Protein AF-A0A2V8F2A9-F1 (afdb_monomer)

Secondary structure (DSSP, 8-state):
-PPPEEEEEESS----TT-EEEEEE-SHHHHHHHHHHHTTT-EEEEEEBPTTGGGGTTS---B-SEEEEEEEEEEEE-TTS-EEEEEEEEEEEEEEEEE-SSSSEEEEEEEEPPPPPPHHHHHHHHHHHHHHHHHHHHHHHTSS-PPP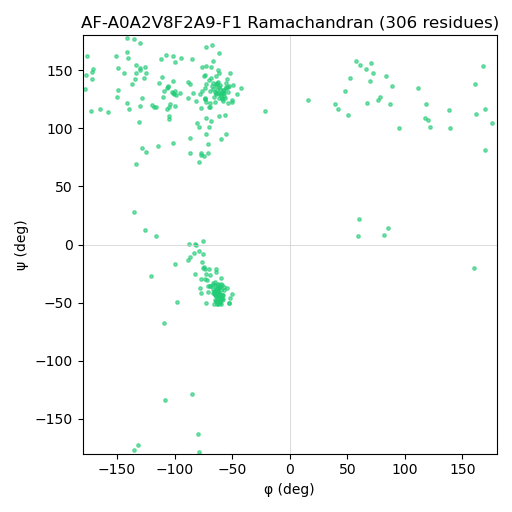TTS-HHHHHHHHHHHS---HHHHHHHHT-SSHHHHHHHHHHHHHHHHHHHHS---PPPPP-PPPPTT----PPPPPPPPPPPPPPPP---------------------------------------------------------PPPPPS----------

Structure (mmCIF, N/CA/C/O backbone):
data_AF-A0A2V8F2A9-F1
#
_entry.id   AF-A0A2V8F2A9-F1
#
loop_
_atom_site.group_PDB
_atom_site.id
_atom_site.type_symbol
_atom_site.label_atom_id
_atom_site.label_alt_id
_atom_site.label_comp_id
_atom_site.label_asym_id
_atom_site.label_entity_id
_atom_site.label_seq_id
_atom_site.pdbx_PDB_ins_code
_atom_site.Cartn_x
_atom_site.Cartn_y
_atom_site.Cartn_z
_atom_site.occupancy
_atom_site.B_iso_or_equiv
_atom_site.auth_seq_id
_atom_site.auth_comp_id
_atom_site.auth_asym_id
_atom_site.auth_atom_id
_atom_site.pdbx_PDB_model_num
ATOM 1 N N . MET A 1 1 ? -24.793 -6.191 3.220 1.00 39.50 1 MET A N 1
ATOM 2 C CA . MET A 1 1 ? -24.163 -5.041 3.893 1.00 39.50 1 MET A CA 1
ATOM 3 C C . MET A 1 1 ? -22.765 -4.970 3.335 1.00 39.50 1 MET A C 1
ATOM 5 O O . MET A 1 1 ? -22.115 -6.004 3.322 1.00 39.50 1 MET A O 1
ATOM 9 N N . SER A 1 2 ? -22.365 -3.841 2.760 1.00 52.22 2 SER A N 1
ATOM 10 C CA . SER A 1 2 ? -20.958 -3.651 2.414 1.00 52.22 2 SER A CA 1
ATOM 11 C C . SER A 1 2 ? -20.199 -3.517 3.726 1.00 52.22 2 SER A C 1
ATOM 13 O O . SER A 1 2 ? -20.530 -2.637 4.521 1.00 52.22 2 SER A O 1
ATOM 15 N N . ASP A 1 3 ? -19.265 -4.425 3.990 1.00 82.12 3 ASP A N 1
ATOM 16 C CA . ASP A 1 3 ? -18.481 -4.384 5.219 1.00 82.12 3 ASP A CA 1
ATOM 17 C C . ASP A 1 3 ? -17.595 -3.130 5.208 1.00 82.12 3 ASP A C 1
ATOM 19 O O . ASP A 1 3 ? -16.902 -2.840 4.230 1.00 82.12 3 ASP A O 1
ATOM 23 N N . LEU A 1 4 ? -17.684 -2.338 6.278 1.00 93.50 4 LEU A N 1
ATOM 24 C CA . LEU A 1 4 ? -16.908 -1.112 6.441 1.00 93.50 4 LEU A CA 1
ATOM 25 C C . LEU A 1 4 ? -15.473 -1.467 6.829 1.00 93.50 4 LEU A C 1
ATOM 27 O O . LEU A 1 4 ? -15.245 -2.008 7.911 1.00 93.50 4 LEU A O 1
ATOM 31 N N . LEU A 1 5 ? -14.505 -1.105 5.989 1.00 96.19 5 LEU A N 1
ATO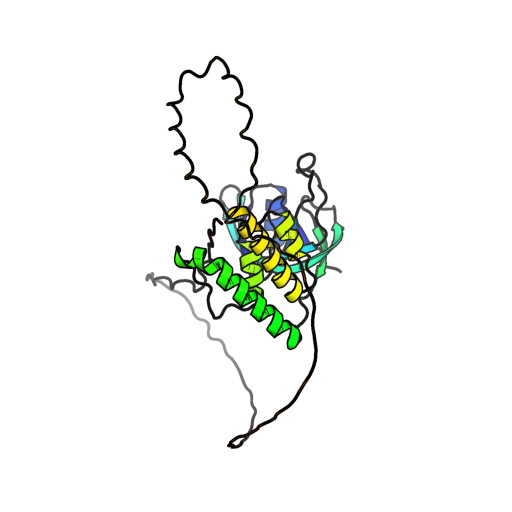M 32 C CA . LEU A 1 5 ? -13.088 -1.315 6.270 1.00 96.19 5 LEU A CA 1
ATOM 33 C C . LEU A 1 5 ? -12.567 -0.200 7.197 1.00 96.19 5 LEU A C 1
ATOM 35 O O . LEU A 1 5 ? -12.659 0.975 6.823 1.00 96.19 5 LEU A O 1
ATOM 39 N N . PRO A 1 6 ? -11.993 -0.516 8.376 1.00 96.88 6 PRO A N 1
ATOM 40 C CA . PRO A 1 6 ? -11.283 0.466 9.192 1.00 96.88 6 PRO A CA 1
ATOM 41 C C . PRO A 1 6 ? -10.077 1.024 8.438 1.00 96.88 6 PRO A C 1
ATOM 43 O O . PRO A 1 6 ? -9.269 0.262 7.912 1.00 96.88 6 PRO A O 1
ATOM 46 N N . LEU A 1 7 ? -9.935 2.347 8.386 1.00 97.19 7 LEU A N 1
ATOM 47 C CA . LEU A 1 7 ? -8.846 3.016 7.683 1.00 97.19 7 LEU A CA 1
ATOM 48 C C . LEU A 1 7 ? -7.810 3.572 8.660 1.00 97.19 7 LEU A C 1
ATOM 50 O O . LEU A 1 7 ? -8.143 4.249 9.635 1.00 97.19 7 LEU A O 1
ATOM 54 N N . PHE A 1 8 ? -6.543 3.363 8.318 1.00 97.12 8 PHE A N 1
ATOM 55 C CA . PHE A 1 8 ? -5.382 3.892 9.011 1.00 97.12 8 PHE A CA 1
ATOM 56 C C . PHE A 1 8 ? -4.630 4.886 8.110 1.00 97.12 8 PHE A C 1
ATOM 58 O O . PHE A 1 8 ? -3.703 4.506 7.388 1.00 97.12 8 PHE A O 1
ATOM 65 N N . PRO A 1 9 ? -5.052 6.162 8.098 1.00 96.44 9 PRO A N 1
ATOM 66 C CA . PRO A 1 9 ? -4.413 7.175 7.280 1.00 96.44 9 PRO A CA 1
ATOM 67 C C . PRO A 1 9 ? -3.108 7.672 7.911 1.00 96.44 9 PRO A C 1
ATOM 69 O O . PRO A 1 9 ? -3.088 8.081 9.072 1.00 96.44 9 PRO A O 1
ATOM 72 N N . LEU A 1 10 ? -2.027 7.687 7.132 1.00 96.06 10 LEU A N 1
ATOM 73 C CA . LEU A 1 10 ? -0.719 8.193 7.557 1.00 96.06 10 LEU A CA 1
ATOM 74 C C . LEU A 1 10 ? -0.155 9.190 6.533 1.00 96.06 10 LEU A C 1
ATOM 76 O O . LEU A 1 10 ? -0.456 9.081 5.347 1.00 96.06 10 LEU A O 1
ATOM 80 N N . PRO A 1 11 ? 0.677 10.159 6.955 1.00 94.25 11 PRO A N 1
ATOM 81 C CA . PRO A 1 11 ? 1.208 11.180 6.050 1.00 94.25 11 PRO A CA 1
ATOM 82 C C . PRO A 1 11 ? 2.348 10.700 5.153 1.00 94.25 11 PRO A C 1
ATOM 84 O O . PRO A 1 11 ? 2.507 11.203 4.049 1.00 94.25 11 PRO A O 1
ATOM 87 N N . ASN A 1 12 ? 3.141 9.735 5.623 1.00 93.00 12 ASN A N 1
ATOM 88 C CA . ASN A 1 12 ? 4.412 9.365 4.990 1.00 93.00 12 ASN A CA 1
ATOM 89 C C . ASN A 1 12 ? 4.507 7.873 4.662 1.00 93.00 12 ASN A C 1
ATOM 91 O O . ASN A 1 12 ? 5.593 7.357 4.404 1.00 93.00 12 ASN A O 1
ATOM 95 N N . VAL A 1 13 ? 3.390 7.151 4.739 1.00 94.94 13 VAL A N 1
ATOM 96 C CA . VAL A 1 13 ? 3.389 5.693 4.653 1.00 94.94 13 VAL A CA 1
ATOM 97 C C . VAL A 1 13 ? 2.363 5.249 3.628 1.00 94.94 13 VAL A C 1
ATOM 99 O O . VAL A 1 13 ? 1.169 5.485 3.779 1.00 94.94 13 VAL A O 1
ATOM 102 N N . VAL A 1 14 ? 2.860 4.564 2.605 1.00 97.38 14 VAL A N 1
ATOM 103 C CA . VAL A 1 14 ? 2.074 3.840 1.608 1.00 97.38 14 VAL A CA 1
ATOM 104 C C . VAL A 1 14 ? 2.366 2.356 1.802 1.00 97.38 14 VAL A C 1
ATOM 106 O O . VAL A 1 14 ? 3.513 1.984 2.066 1.00 97.38 14 VAL A O 1
ATOM 109 N N . LEU A 1 15 ? 1.332 1.525 1.702 1.00 98.00 15 LEU A N 1
ATOM 110 C CA . LEU A 1 15 ? 1.443 0.071 1.763 1.00 98.00 15 LEU A CA 1
ATOM 111 C C . LEU A 1 15 ? 1.237 -0.508 0.362 1.00 98.00 15 LEU A C 1
ATOM 113 O O . LEU A 1 15 ? 0.291 -0.128 -0.323 1.00 98.00 15 LEU A O 1
ATOM 117 N N . PHE A 1 16 ? 2.080 -1.454 -0.040 1.00 97.94 16 PHE A N 1
ATOM 118 C CA . PHE A 1 16 ? 1.893 -2.229 -1.269 1.00 97.94 16 PHE A CA 1
ATOM 119 C C . PHE A 1 16 ? 1.334 -3.636 -0.982 1.00 97.94 16 PHE A C 1
ATOM 121 O O . PHE A 1 16 ? 1.400 -4.112 0.152 1.00 97.94 16 PHE A O 1
ATOM 128 N N . PRO A 1 17 ? 0.765 -4.330 -1.981 1.00 96.88 17 PRO A N 1
ATOM 129 C CA . PRO A 1 17 ? 0.407 -5.743 -1.852 1.00 96.88 17 PRO A CA 1
ATOM 130 C C . PRO A 1 17 ? 1.626 -6.639 -1.574 1.00 96.88 17 PRO A C 1
ATOM 132 O O . PRO A 1 17 ? 2.730 -6.362 -2.045 1.00 96.88 17 PRO A O 1
ATOM 135 N N . ASN A 1 18 ? 1.419 -7.725 -0.822 1.00 95.00 18 ASN A N 1
ATOM 136 C CA . ASN A 1 18 ? 2.403 -8.762 -0.467 1.00 95.00 18 ASN A CA 1
ATOM 137 C C . ASN A 1 18 ? 3.660 -8.316 0.300 1.00 95.00 18 ASN A C 1
ATOM 139 O O . ASN A 1 18 ? 4.531 -9.144 0.569 1.00 95.00 18 ASN A O 1
ATOM 143 N N . VAL A 1 19 ? 3.745 -7.058 0.731 1.00 95.38 19 VAL A N 1
ATOM 144 C CA . VAL A 1 19 ? 4.839 -6.569 1.583 1.00 95.38 19 VAL A CA 1
ATOM 145 C C . VAL A 1 19 ? 4.427 -6.509 3.051 1.00 95.38 19 VAL A C 1
ATOM 147 O O . VAL A 1 19 ? 3.242 -6.427 3.384 1.00 95.38 19 VAL A O 1
ATOM 150 N N . PHE A 1 20 ? 5.423 -6.554 3.937 1.00 96.00 20 PHE A N 1
ATOM 151 C CA . PHE A 1 20 ? 5.229 -6.471 5.382 1.00 96.00 20 PHE A CA 1
ATOM 152 C C . PHE A 1 20 ? 5.658 -5.106 5.909 1.00 96.00 20 PHE A C 1
ATOM 154 O O . PHE A 1 20 ? 6.736 -4.605 5.576 1.00 96.00 20 PHE A O 1
ATOM 161 N N . LEU A 1 21 ? 4.833 -4.538 6.780 1.00 96.25 21 LEU A N 1
ATOM 162 C CA . LEU A 1 21 ? 5.047 -3.240 7.391 1.00 96.25 21 LEU A CA 1
ATOM 163 C C . LEU A 1 21 ? 4.846 -3.343 8.912 1.00 96.25 21 LEU A C 1
ATOM 165 O O . LEU A 1 21 ? 3.709 -3.471 9.376 1.00 96.25 21 LEU A O 1
ATOM 169 N N . PRO A 1 22 ? 5.930 -3.328 9.707 1.00 96.88 22 PRO A N 1
ATOM 170 C CA . PRO A 1 22 ? 5.827 -3.231 11.157 1.00 96.88 22 PRO A CA 1
ATOM 171 C C . PRO A 1 22 ? 5.423 -1.808 11.561 1.00 96.88 22 PRO A C 1
ATOM 173 O O . PRO A 1 22 ? 5.987 -0.835 11.061 1.00 96.88 22 PRO A O 1
ATOM 176 N N . LEU A 1 23 ? 4.461 -1.680 12.475 1.00 96.81 23 LEU A N 1
ATOM 177 C CA . LEU A 1 23 ? 3.943 -0.395 12.944 1.00 96.81 23 LEU A CA 1
ATOM 178 C C . LEU A 1 23 ? 3.824 -0.381 14.466 1.00 96.81 23 LEU A C 1
ATOM 180 O O . LEU A 1 23 ? 3.427 -1.365 15.092 1.00 96.81 23 LEU A O 1
ATOM 184 N N . HIS A 1 24 ? 4.137 0.774 15.047 1.00 97.31 24 HIS A N 1
ATOM 185 C CA . HIS A 1 24 ? 3.943 1.048 16.462 1.00 97.31 24 HIS A CA 1
ATOM 186 C C . HIS A 1 24 ? 2.758 1.999 16.640 1.00 97.31 24 HIS A C 1
ATOM 188 O O . HIS A 1 24 ? 2.784 3.136 16.171 1.00 97.31 24 HIS A O 1
ATOM 194 N N . ILE A 1 25 ? 1.713 1.528 17.313 1.00 97.19 25 ILE A N 1
ATOM 195 C CA . ILE A 1 25 ? 0.425 2.208 17.434 1.00 97.19 25 ILE A CA 1
ATOM 196 C C . ILE A 1 25 ? 0.305 2.814 18.826 1.00 97.19 25 ILE A C 1
ATOM 198 O O . ILE A 1 25 ? 0.166 2.101 19.824 1.00 97.19 25 ILE A O 1
ATOM 202 N N . PHE A 1 26 ? 0.341 4.142 18.885 1.00 95.69 26 PHE A N 1
ATOM 203 C CA . PHE A 1 26 ? 0.312 4.890 20.141 1.00 95.69 26 PHE A CA 1
ATOM 204 C C . PHE A 1 26 ? -0.879 5.850 20.266 1.00 95.69 26 PHE A C 1
ATOM 206 O O . PHE A 1 26 ? -1.323 6.105 21.386 1.00 95.69 26 PHE A O 1
ATOM 213 N N . GLU A 1 27 ? -1.430 6.347 19.155 1.00 95.06 27 GLU A N 1
ATOM 214 C CA . GLU A 1 27 ? -2.563 7.279 19.186 1.00 95.06 27 GLU A CA 1
ATOM 215 C C . GLU A 1 27 ? -3.844 6.595 19.699 1.00 95.06 27 GLU A C 1
ATOM 217 O O . GLU A 1 27 ? -4.159 5.487 19.252 1.00 95.06 27 GLU A O 1
ATOM 222 N N . PRO A 1 28 ? -4.627 7.238 20.591 1.00 94.38 28 PRO A N 1
ATOM 223 C CA . PRO A 1 28 ? -5.852 6.660 21.148 1.00 94.38 28 PRO A CA 1
ATOM 224 C C . PRO A 1 28 ? -6.843 6.138 20.096 1.00 94.38 28 PRO A C 1
ATOM 226 O O . PRO A 1 28 ? -7.289 4.998 20.214 1.00 94.38 28 PRO A O 1
ATOM 229 N N . ARG A 1 29 ? -7.113 6.911 19.031 1.00 95.12 29 ARG A N 1
ATOM 230 C CA . ARG A 1 29 ? -8.029 6.509 17.943 1.00 95.12 29 ARG A CA 1
ATOM 231 C C . ARG A 1 29 ? -7.583 5.231 17.226 1.00 95.12 29 ARG A C 1
ATOM 233 O O . ARG A 1 29 ? -8.396 4.363 16.929 1.00 95.12 29 ARG A O 1
ATOM 240 N N . TYR A 1 30 ? -6.278 5.063 17.005 1.00 96.50 30 TYR A N 1
ATOM 241 C CA . TYR A 1 30 ? -5.741 3.872 16.341 1.00 96.50 30 TYR A CA 1
ATOM 242 C C . TYR A 1 30 ? -5.578 2.689 17.299 1.00 96.50 30 TYR A C 1
ATOM 244 O O . TYR A 1 30 ? -5.647 1.540 16.872 1.00 96.50 30 TYR A O 1
ATOM 252 N N . ARG A 1 31 ? -5.422 2.937 18.604 1.00 95.94 31 ARG A N 1
ATOM 253 C CA . ARG A 1 31 ? -5.485 1.884 19.629 1.00 95.94 31 ARG A CA 1
ATOM 254 C C . ARG A 1 31 ? -6.887 1.281 19.721 1.00 95.94 31 ARG A C 1
ATOM 256 O O . ARG A 1 31 ? -6.990 0.065 19.853 1.00 95.94 31 ARG A O 1
ATOM 263 N N . GLU A 1 32 ? -7.930 2.110 19.629 1.00 95.31 32 GLU A N 1
ATOM 264 C CA . GLU A 1 32 ? -9.324 1.655 19.519 1.00 95.31 32 GLU A CA 1
A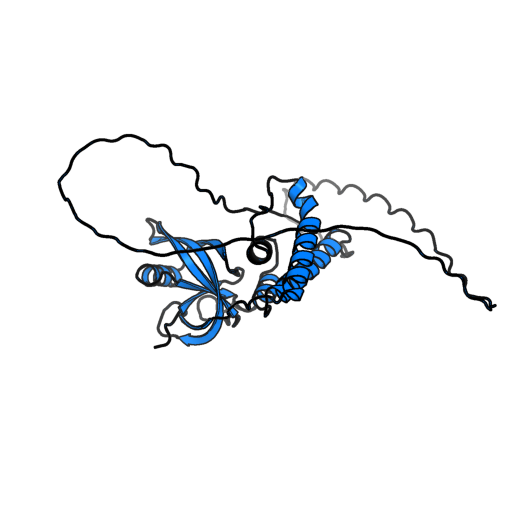TOM 265 C C . GLU A 1 32 ? -9.522 0.838 18.237 1.00 95.31 32 GLU A C 1
ATOM 267 O O . GLU A 1 32 ? -9.950 -0.309 18.312 1.00 95.31 32 GLU A O 1
ATOM 272 N N . MET A 1 33 ? -9.086 1.364 17.085 1.00 96.31 33 MET A N 1
ATOM 273 C CA . MET A 1 33 ? -9.141 0.657 15.799 1.00 96.31 33 MET A CA 1
ATOM 274 C C . MET A 1 33 ? -8.499 -0.736 15.867 1.00 96.31 33 MET A C 1
ATOM 276 O O . MET A 1 33 ? -9.111 -1.717 15.453 1.00 96.31 33 MET A O 1
ATOM 280 N N . VAL A 1 34 ? -7.274 -0.851 16.395 1.00 96.69 34 VAL A N 1
ATOM 281 C CA . VAL A 1 34 ? -6.583 -2.147 16.508 1.00 96.69 34 VAL A CA 1
ATOM 282 C C . VAL A 1 34 ? -7.316 -3.083 17.463 1.00 96.69 34 VAL A C 1
ATOM 284 O O . VAL A 1 34 ? -7.426 -4.267 17.160 1.00 96.69 34 VAL A O 1
ATOM 287 N N . ALA A 1 35 ? -7.828 -2.584 18.591 1.00 94.44 35 ALA A N 1
ATOM 288 C CA . ALA A 1 35 ? -8.580 -3.401 19.541 1.00 94.44 35 ALA A CA 1
ATOM 289 C C . ALA A 1 35 ? -9.870 -3.964 18.920 1.00 94.44 35 ALA A C 1
ATOM 291 O O . ALA A 1 35 ? -10.125 -5.163 19.045 1.00 94.44 35 ALA A O 1
ATOM 292 N N . ASP A 1 36 ? -10.625 -3.125 18.209 1.00 93.44 36 ASP A N 1
ATOM 293 C CA . ASP A 1 36 ? -11.857 -3.509 17.516 1.00 93.44 36 ASP A CA 1
ATOM 294 C C . ASP A 1 36 ? -11.567 -4.520 16.396 1.00 93.44 36 ASP A C 1
ATOM 296 O O . ASP A 1 36 ? -12.180 -5.585 16.325 1.00 93.44 36 ASP A O 1
ATOM 300 N N . THR A 1 37 ? -10.572 -4.224 15.555 1.00 93.69 37 THR A N 1
ATOM 301 C CA . THR A 1 37 ? -10.247 -5.041 14.375 1.00 93.69 37 THR A CA 1
ATOM 302 C C . THR A 1 37 ? -9.562 -6.360 14.757 1.00 93.69 37 THR A C 1
ATOM 304 O O . THR A 1 37 ? -9.697 -7.377 14.077 1.00 93.69 37 THR A O 1
ATOM 307 N N . ALA A 1 38 ? -8.822 -6.400 15.870 1.00 89.75 38 ALA A N 1
ATOM 308 C CA . ALA A 1 38 ? -8.204 -7.635 16.356 1.00 89.75 38 ALA A CA 1
ATOM 309 C C . ALA A 1 38 ? -9.241 -8.704 16.754 1.00 89.75 38 ALA A C 1
ATOM 311 O O . ALA A 1 38 ? -8.911 -9.896 16.743 1.00 89.75 38 ALA A O 1
ATOM 312 N N . ALA A 1 39 ? -10.466 -8.280 17.092 1.00 82.88 39 ALA A N 1
ATOM 313 C CA . ALA A 1 39 ? -11.593 -9.144 17.429 1.00 82.88 39 ALA A CA 1
ATOM 314 C C . ALA A 1 39 ? -12.410 -9.609 16.204 1.00 82.88 39 ALA A C 1
ATOM 316 O O . ALA A 1 39 ? -13.245 -10.501 16.351 1.00 82.88 39 ALA A O 1
ATOM 317 N N . SER A 1 40 ? -12.168 -9.034 15.019 1.00 86.19 40 SER A N 1
ATOM 318 C CA . SER A 1 40 ? -12.849 -9.356 13.759 1.00 86.19 40 SER A CA 1
ATOM 319 C C . SER A 1 40 ? -11.927 -10.127 12.792 1.00 86.19 40 SER A C 1
ATOM 321 O O . SER A 1 40 ? -11.261 -11.094 13.165 1.00 86.19 40 SER A O 1
ATOM 323 N N . ASP A 1 41 ? -11.903 -9.709 11.531 1.00 87.00 41 ASP A N 1
ATOM 324 C CA . ASP A 1 41 ? -11.108 -10.201 10.407 1.00 87.00 41 ASP A CA 1
ATOM 325 C C . ASP A 1 41 ? -9.648 -9.715 10.397 1.00 87.00 41 ASP A C 1
ATOM 327 O O . ASP A 1 41 ? -8.853 -10.175 9.575 1.00 87.00 41 ASP A O 1
ATOM 331 N N . ARG A 1 42 ? -9.264 -8.821 11.321 1.00 94.69 42 ARG A N 1
ATOM 332 C CA . ARG A 1 42 ? -7.919 -8.226 11.414 1.00 94.69 42 ARG A CA 1
ATOM 333 C C . ARG A 1 42 ? -7.507 -7.435 10.172 1.00 94.69 42 ARG A C 1
ATOM 335 O O . ARG A 1 42 ? -6.305 -7.247 9.961 1.00 94.69 42 ARG A O 1
ATOM 342 N N . MET A 1 43 ? -8.470 -6.985 9.369 1.00 96.38 43 MET A N 1
ATOM 343 C CA . MET A 1 43 ? -8.214 -6.220 8.155 1.00 96.38 43 MET A CA 1
ATOM 344 C C . MET A 1 43 ? -8.310 -4.719 8.412 1.00 96.38 43 MET A C 1
ATOM 346 O O . MET A 1 43 ? -9.286 -4.229 8.969 1.00 96.38 43 MET A O 1
ATOM 350 N N . ILE A 1 44 ? -7.298 -3.980 7.969 1.00 97.44 44 ILE A N 1
ATOM 351 C CA . ILE A 1 44 ? -7.292 -2.515 7.974 1.00 97.44 44 ILE A CA 1
ATOM 352 C C . ILE A 1 44 ? -6.878 -1.994 6.598 1.00 97.44 44 ILE A C 1
ATOM 354 O O . ILE A 1 44 ? -6.118 -2.641 5.880 1.00 97.44 44 ILE A O 1
ATOM 358 N N . GLY A 1 45 ? -7.363 -0.818 6.220 1.00 97.62 45 GLY A N 1
ATOM 359 C CA . GLY A 1 45 ? -6.984 -0.128 4.994 1.00 97.62 45 GLY A CA 1
ATOM 360 C C . GLY A 1 45 ? -5.959 0.963 5.260 1.00 97.62 45 GLY A C 1
ATOM 361 O O . GLY A 1 45 ? -6.245 1.917 5.974 1.00 97.62 45 GLY A O 1
ATOM 362 N N . MET A 1 46 ? -4.776 0.866 4.663 1.00 98.00 46 MET A N 1
ATOM 363 C CA . MET A 1 46 ? -3.791 1.948 4.696 1.00 98.00 46 MET A CA 1
ATOM 364 C C . MET A 1 46 ? -4.094 2.951 3.586 1.00 98.00 46 MET A C 1
ATOM 366 O O . MET A 1 46 ? -4.243 2.562 2.425 1.00 98.00 46 MET A O 1
ATOM 370 N N . ALA A 1 47 ? -4.145 4.234 3.937 1.00 97.81 47 ALA A N 1
ATOM 371 C CA . ALA A 1 47 ? -4.349 5.332 2.995 1.00 97.81 47 ALA A CA 1
ATOM 372 C C . ALA A 1 47 ? -3.348 6.463 3.261 1.00 97.81 47 ALA A C 1
ATOM 374 O O . ALA A 1 47 ? -2.964 6.711 4.404 1.00 97.81 47 ALA A O 1
ATOM 375 N N . LEU A 1 48 ? -2.939 7.168 2.208 1.00 98.19 48 LEU A N 1
ATOM 376 C CA . LEU A 1 48 ? -2.050 8.318 2.335 1.00 98.19 48 LEU A CA 1
ATOM 377 C C . LEU A 1 48 ? -2.861 9.596 2.603 1.00 98.19 48 LEU A C 1
ATOM 379 O O . LEU A 1 48 ? -3.890 9.827 1.962 1.00 98.19 48 LEU A O 1
ATOM 383 N N . LEU A 1 49 ? -2.393 10.447 3.518 1.00 97.12 49 LEU A N 1
ATOM 384 C CA . LEU A 1 49 ? -2.935 11.801 3.687 1.00 97.12 49 LEU A CA 1
ATOM 385 C C . LEU A 1 49 ? -2.551 12.695 2.501 1.00 97.12 49 LEU A C 1
ATOM 387 O O . LEU A 1 49 ? -1.426 12.649 2.006 1.00 97.12 49 LEU A O 1
ATOM 391 N N . ARG A 1 50 ? -3.472 13.556 2.060 1.00 95.69 50 ARG A N 1
ATOM 392 C CA . ARG A 1 50 ? -3.158 14.603 1.081 1.00 95.69 50 ARG A CA 1
ATOM 393 C C . ARG A 1 50 ? -2.317 15.711 1.725 1.00 95.69 50 ARG A C 1
ATOM 395 O O . ARG A 1 50 ? -2.439 15.935 2.930 1.00 95.69 50 ARG A O 1
ATOM 402 N N . PRO A 1 51 ? -1.499 16.437 0.941 1.00 92.69 51 PRO A N 1
ATOM 403 C CA . PRO A 1 51 ? -0.755 17.595 1.435 1.00 92.69 51 PRO A CA 1
ATOM 404 C C . PRO A 1 51 ? -1.651 18.617 2.153 1.00 92.69 51 PRO A C 1
ATOM 406 O O . PRO A 1 51 ? -2.807 18.807 1.769 1.00 92.69 51 PRO A O 1
ATOM 409 N N . GLY A 1 52 ? -1.110 19.301 3.166 1.00 90.38 52 GLY A N 1
ATOM 410 C CA . GLY A 1 52 ? -1.851 20.278 3.974 1.00 90.38 52 GLY A CA 1
ATOM 411 C C . GLY A 1 52 ? -2.629 19.671 5.146 1.00 90.38 52 GLY A C 1
ATOM 412 O O . GLY A 1 52 ? -3.495 20.337 5.717 1.00 90.38 52 GLY A O 1
ATOM 413 N N . TRP A 1 53 ? -2.339 18.418 5.506 1.00 91.19 53 TRP A N 1
ATOM 414 C CA . TRP A 1 53 ? -2.964 17.701 6.618 1.00 91.19 53 TRP A CA 1
ATOM 415 C C . TRP A 1 53 ? -2.550 18.237 7.995 1.00 91.19 53 TRP A C 1
ATOM 417 O O . TRP A 1 53 ? -3.263 18.022 8.972 1.00 91.19 53 TRP A O 1
ATOM 427 N N . GLU A 1 54 ? -1.420 18.941 8.091 1.00 91.12 54 GLU A N 1
ATOM 428 C CA . GLU A 1 54 ? -0.762 19.324 9.346 1.00 91.12 54 GLU A CA 1
ATOM 429 C C . GLU A 1 54 ? -1.668 20.167 10.245 1.00 91.12 54 GLU A C 1
ATOM 431 O O . GLU A 1 54 ? -1.639 20.045 11.467 1.00 91.12 54 GLU A O 1
ATOM 436 N N . ARG A 1 55 ? -2.501 21.016 9.634 1.00 87.94 55 ARG A N 1
ATOM 437 C CA . ARG A 1 55 ? -3.401 21.930 10.350 1.00 87.94 55 ARG A CA 1
ATOM 438 C C . ARG A 1 55 ? -4.614 21.236 10.968 1.00 87.94 55 ARG A C 1
ATOM 440 O O . ARG A 1 55 ? -5.233 21.825 11.846 1.00 87.94 55 ARG A O 1
ATOM 447 N N . ASP A 1 56 ? -4.951 20.037 10.501 1.00 88.31 56 ASP A N 1
ATOM 448 C CA . ASP A 1 56 ? -6.151 19.293 10.900 1.00 88.31 56 ASP A CA 1
ATOM 449 C C . ASP A 1 56 ? -5.842 17.813 11.184 1.00 88.31 56 ASP A C 1
ATOM 451 O O . ASP A 1 56 ? -6.697 16.955 11.024 1.00 88.31 56 ASP A O 1
ATOM 455 N N . TYR A 1 57 ? -4.616 17.469 11.596 1.00 87.06 57 TYR A N 1
ATOM 456 C CA . TYR A 1 57 ? -4.206 16.063 11.768 1.00 87.06 57 TYR A CA 1
ATOM 457 C C . TYR A 1 57 ? -5.102 15.268 12.738 1.00 87.06 57 TYR A C 1
ATOM 459 O O . TYR A 1 57 ? -5.417 14.093 12.506 1.00 87.06 57 TYR A O 1
ATOM 467 N N . GLU A 1 58 ? -5.523 15.924 13.822 1.00 85.12 58 GLU A N 1
ATOM 468 C CA . GLU A 1 58 ? -6.422 15.365 14.840 1.00 85.12 58 GLU A CA 1
ATOM 469 C C . GLU A 1 58 ? -7.874 15.254 14.349 1.00 85.12 58 GLU A C 1
ATOM 471 O O . GLU A 1 58 ? -8.646 14.456 14.879 1.00 85.12 58 GLU A O 1
ATOM 476 N N . GLY A 1 59 ? -8.244 16.029 13.326 1.00 88.25 59 GLY A N 1
ATOM 477 C CA . GLY A 1 59 ? -9.552 15.989 12.689 1.00 88.25 59 GLY A CA 1
ATOM 478 C C . GLY A 1 59 ? -9.631 14.912 11.612 1.00 88.25 59 GLY A C 1
ATOM 479 O O . GLY A 1 59 ? -9.340 13.731 11.839 1.00 88.25 59 GLY A O 1
ATOM 480 N N . ARG A 1 60 ? -10.071 15.309 10.414 1.00 89.81 60 ARG A N 1
ATOM 481 C CA . ARG A 1 60 ? -10.240 14.396 9.276 1.00 89.81 60 ARG A CA 1
ATOM 482 C C . ARG A 1 60 ? -9.641 15.001 7.997 1.00 89.81 60 ARG A C 1
ATOM 484 O O . ARG A 1 60 ? -10.370 15.249 7.037 1.00 89.81 60 ARG A O 1
ATOM 491 N N . PRO A 1 61 ? -8.303 15.126 7.917 1.00 94.31 61 PRO A N 1
ATOM 492 C CA . PRO A 1 61 ? -7.640 15.717 6.759 1.00 94.31 61 PRO A CA 1
ATOM 493 C C . PRO A 1 61 ? -7.877 14.875 5.492 1.00 94.31 61 PRO A C 1
ATOM 495 O O . PRO A 1 61 ? -7.941 13.649 5.582 1.00 94.31 61 PRO A O 1
ATOM 498 N N . PRO A 1 62 ? -8.014 15.466 4.298 1.00 95.12 62 PRO A N 1
ATOM 499 C CA . PRO A 1 62 ? -8.302 14.698 3.087 1.00 95.12 62 PRO A CA 1
ATOM 500 C C . PRO A 1 62 ? -7.290 13.567 2.836 1.00 95.12 62 PRO A C 1
ATOM 502 O O . PRO A 1 62 ? -6.093 13.743 3.050 1.00 95.12 62 PRO A O 1
ATOM 505 N N . ILE A 1 63 ? -7.765 12.421 2.345 1.00 97.19 63 ILE A N 1
ATOM 506 C CA . ILE A 1 63 ? -6.939 11.258 1.979 1.00 97.19 63 ILE A CA 1
ATOM 507 C C . ILE A 1 63 ? -6.929 11.028 0.469 1.00 97.19 63 ILE A C 1
ATOM 509 O O . ILE A 1 63 ? -7.784 11.524 -0.276 1.00 97.19 63 ILE A O 1
ATOM 513 N N . TYR A 1 64 ? -5.921 10.309 -0.013 1.00 98.12 64 TYR A N 1
ATOM 514 C CA . TYR A 1 64 ? -5.942 9.774 -1.369 1.00 98.12 64 TYR A CA 1
ATOM 515 C C . TYR A 1 64 ? -7.005 8.670 -1.487 1.00 98.12 64 TYR A C 1
ATOM 517 O O . TYR A 1 64 ? -7.209 7.911 -0.539 1.00 98.12 64 TYR A O 1
ATOM 525 N N . PRO A 1 65 ? -7.710 8.579 -2.631 1.00 97.12 65 PRO A N 1
ATOM 526 C CA . PRO A 1 65 ? -8.845 7.670 -2.786 1.00 97.12 65 PRO A CA 1
ATOM 527 C C . PRO A 1 65 ? -8.428 6.210 -2.984 1.00 97.12 65 PRO A C 1
ATOM 529 O O . PRO A 1 65 ? -9.276 5.329 -2.883 1.00 97.12 65 PRO A O 1
ATOM 532 N N . ILE A 1 66 ? -7.159 5.947 -3.306 1.00 98.19 66 ILE A N 1
ATOM 533 C CA . ILE A 1 66 ? -6.626 4.599 -3.497 1.00 98.19 66 ILE A CA 1
ATOM 534 C C . ILE A 1 66 ? -5.681 4.274 -2.345 1.00 98.19 66 ILE A C 1
ATOM 536 O O . ILE A 1 66 ? -4.742 5.022 -2.069 1.00 98.19 66 ILE A O 1
ATOM 540 N N . GLY A 1 67 ? -5.942 3.143 -1.700 1.00 98.00 67 GLY A N 1
ATOM 541 C CA . GLY A 1 67 ? -5.142 2.596 -0.613 1.00 98.00 67 GLY A CA 1
ATOM 542 C C . GLY A 1 67 ? -4.832 1.120 -0.829 1.00 98.00 67 GLY A C 1
ATOM 543 O O . GLY A 1 67 ? -5.115 0.550 -1.886 1.00 98.00 67 GLY A O 1
ATOM 544 N N . CYS A 1 68 ? -4.247 0.494 0.187 1.00 98.12 68 CYS A N 1
ATOM 545 C CA . CYS A 1 68 ? -3.971 -0.939 0.202 1.00 98.12 68 CYS A CA 1
ATOM 546 C C . CYS A 1 68 ? -4.521 -1.552 1.486 1.00 98.12 68 CYS A C 1
ATOM 548 O O . CYS A 1 68 ? -4.244 -1.062 2.587 1.00 98.12 68 CYS A O 1
ATOM 550 N N . SER A 1 69 ? -5.341 -2.590 1.346 1.00 97.62 69 SER A N 1
ATOM 551 C CA . SER A 1 69 ? -5.834 -3.364 2.475 1.00 97.62 69 SER A CA 1
ATOM 552 C C . SER A 1 69 ? -4.697 -4.223 3.001 1.00 97.62 69 SER A C 1
ATOM 554 O O . SER A 1 69 ? -3.825 -4.680 2.260 1.00 97.62 69 SER A O 1
ATOM 556 N N . GLY A 1 70 ? -4.679 -4.436 4.305 1.00 97.38 70 GLY A N 1
ATOM 557 C CA . GLY A 1 70 ? -3.692 -5.279 4.940 1.00 97.38 70 GLY A CA 1
ATOM 558 C C . GLY A 1 70 ? -4.295 -6.056 6.088 1.00 97.38 70 GLY A C 1
ATOM 559 O O . GLY A 1 70 ? -5.191 -5.580 6.783 1.00 97.38 70 GLY A O 1
ATOM 560 N N . VAL A 1 71 ? -3.768 -7.254 6.301 1.00 97.62 71 VAL A N 1
ATOM 561 C CA . VAL A 1 71 ? -4.111 -8.085 7.452 1.00 97.62 71 VAL A CA 1
ATOM 562 C C . VAL A 1 71 ? -3.040 -7.950 8.522 1.00 97.62 71 VAL A C 1
ATOM 564 O O . VAL A 1 71 ? -1.840 -8.044 8.241 1.00 97.62 71 VAL A O 1
ATOM 567 N N . MET A 1 72 ? -3.458 -7.735 9.766 1.00 97.38 72 MET A N 1
ATOM 568 C CA . MET A 1 72 ? -2.547 -7.736 10.906 1.00 97.38 72 MET A CA 1
ATOM 569 C C . MET A 1 72 ? -2.111 -9.176 11.206 1.00 97.38 72 MET A C 1
ATOM 571 O O . MET A 1 72 ? -2.793 -9.929 11.908 1.00 97.38 72 MET A O 1
ATOM 575 N N . THR A 1 73 ? -0.958 -9.574 10.665 1.00 97.06 73 THR A N 1
ATOM 576 C CA . THR A 1 73 ? -0.385 -10.916 10.857 1.00 97.06 73 THR A CA 1
ATOM 577 C C . THR A 1 73 ? 0.178 -11.110 12.258 1.00 97.06 73 THR A C 1
ATOM 579 O O . THR A 1 73 ? 0.250 -12.234 12.751 1.00 97.06 73 THR A O 1
ATOM 582 N N . HIS A 1 74 ? 0.571 -10.017 12.910 1.00 96.69 74 HIS A N 1
ATOM 583 C CA . HIS A 1 74 ? 1.010 -10.014 14.297 1.00 96.69 74 HIS A CA 1
ATOM 584 C C . HIS A 1 74 ? 0.408 -8.816 15.026 1.00 96.69 74 HIS A C 1
ATOM 586 O O . HIS A 1 74 ? 0.370 -7.721 14.468 1.00 96.69 74 HIS A O 1
ATOM 592 N N . VAL A 1 75 ? -0.051 -9.038 16.257 1.00 97.00 75 VAL A N 1
ATOM 593 C CA . VAL A 1 75 ? -0.591 -8.006 17.146 1.00 97.00 75 VAL A CA 1
ATOM 594 C C . VAL A 1 75 ? -0.085 -8.296 18.552 1.00 97.00 75 VAL A C 1
ATOM 596 O O . VAL A 1 75 ? -0.411 -9.330 19.135 1.00 97.00 75 VAL A O 1
ATOM 599 N N . GLU A 1 76 ? 0.698 -7.376 19.094 1.00 96.88 76 GLU A N 1
ATOM 600 C CA . GLU A 1 76 ? 1.233 -7.418 20.448 1.00 96.88 76 GLU A CA 1
ATOM 601 C C . GLU A 1 76 ? 0.737 -6.184 21.202 1.00 96.88 76 GLU A C 1
ATOM 603 O O . GLU A 1 76 ? 1.003 -5.050 20.805 1.00 96.88 76 GLU A O 1
ATOM 608 N N . ARG A 1 77 ? 0.009 -6.399 22.300 1.00 96.50 77 ARG A N 1
ATOM 609 C CA . ARG A 1 77 ? -0.402 -5.323 23.206 1.00 96.50 77 ARG A CA 1
ATOM 610 C C . ARG A 1 77 ? 0.681 -5.099 24.255 1.00 96.50 77 ARG A C 1
ATOM 612 O O . ARG A 1 77 ? 1.047 -6.028 24.969 1.00 96.50 77 ARG A O 1
ATOM 619 N N . LEU A 1 78 ? 1.139 -3.860 24.382 1.00 96.62 78 LEU A N 1
ATOM 620 C CA . LEU A 1 78 ? 2.151 -3.454 25.351 1.00 96.62 78 LEU A CA 1
ATOM 621 C C . LEU A 1 78 ? 1.530 -3.124 26.723 1.00 96.62 78 LEU A C 1
ATOM 623 O O . LEU A 1 78 ? 0.333 -2.821 26.798 1.00 96.62 78 LEU A O 1
ATOM 627 N N . PRO A 1 79 ? 2.318 -3.142 27.820 1.00 95.06 79 PRO A N 1
ATOM 628 C CA . PRO A 1 79 ? 1.818 -2.871 29.175 1.00 95.06 79 PRO A CA 1
ATOM 629 C C . PRO A 1 79 ? 1.185 -1.484 29.367 1.00 95.06 79 PRO A C 1
ATOM 631 O O . PRO A 1 79 ? 0.282 -1.326 30.180 1.00 95.06 79 PRO A O 1
ATOM 634 N N . ASP A 1 80 ? 1.620 -0.488 28.596 1.00 93.38 80 ASP A N 1
ATOM 635 C CA . ASP A 1 80 ? 1.057 0.873 28.581 1.00 93.38 80 ASP A CA 1
ATOM 636 C C . ASP A 1 80 ? -0.210 1.003 27.707 1.00 93.38 80 ASP A C 1
ATOM 638 O O . ASP A 1 80 ? -0.814 2.072 27.585 1.00 93.38 80 ASP A O 1
ATOM 642 N N . GLY A 1 81 ? -0.638 -0.102 27.094 1.00 92.62 81 GLY A N 1
ATOM 643 C CA . GLY A 1 81 ? -1.808 -0.189 26.235 1.00 92.62 81 GLY A CA 1
ATOM 644 C C . GLY A 1 81 ? -1.588 0.276 24.795 1.00 92.62 81 GLY A C 1
ATOM 645 O O . GLY A 1 81 ? -2.583 0.379 24.073 1.00 92.62 81 GLY A O 1
ATOM 646 N N . ARG A 1 82 ? -0.347 0.562 24.379 1.00 96.44 82 ARG A N 1
ATOM 647 C CA . ARG A 1 82 ? 0.037 0.698 22.963 1.00 96.44 82 ARG A CA 1
ATOM 648 C C . ARG A 1 82 ? 0.076 -0.672 22.278 1.00 96.44 82 ARG A C 1
ATOM 650 O O . ARG A 1 82 ? -0.002 -1.704 22.948 1.00 96.44 82 ARG A O 1
ATOM 657 N N . TYR A 1 83 ? 0.215 -0.688 20.955 1.00 97.38 83 TYR A N 1
ATOM 658 C CA . TYR A 1 83 ? 0.361 -1.928 20.190 1.00 97.38 83 TYR A CA 1
ATOM 659 C C . TYR A 1 83 ? 1.596 -1.905 19.294 1.00 97.38 83 TYR A C 1
ATOM 661 O O . TYR A 1 83 ? 1.902 -0.884 18.683 1.00 97.38 83 TYR A O 1
ATOM 669 N N . ASN A 1 84 ? 2.255 -3.051 19.161 1.00 97.75 84 ASN A N 1
ATOM 670 C CA . ASN A 1 84 ? 3.092 -3.350 18.006 1.00 97.75 84 ASN A CA 1
ATOM 671 C C . ASN A 1 84 ? 2.293 -4.258 17.078 1.00 97.75 84 ASN A C 1
ATOM 673 O O . ASN A 1 84 ? 1.755 -5.278 17.514 1.00 97.75 84 ASN A O 1
ATOM 677 N N . ILE A 1 85 ? 2.215 -3.904 15.801 1.00 97.38 85 ILE A N 1
ATOM 678 C CA . ILE A 1 85 ? 1.575 -4.743 14.792 1.00 97.38 85 ILE A CA 1
ATOM 679 C C . ILE A 1 85 ? 2.528 -5.003 13.634 1.00 97.38 85 ILE A C 1
ATOM 681 O O . ILE A 1 85 ? 3.405 -4.194 13.335 1.00 97.38 85 ILE A O 1
ATOM 685 N N . VAL A 1 86 ? 2.331 -6.128 12.957 1.00 97.94 86 VAL A N 1
ATOM 686 C CA . VAL A 1 86 ? 2.907 -6.371 11.633 1.00 97.94 86 VAL A CA 1
ATOM 687 C C . VAL A 1 86 ? 1.754 -6.499 10.660 1.00 97.94 86 VAL A C 1
ATOM 689 O O . VAL A 1 86 ? 0.916 -7.391 10.805 1.00 97.94 86 VAL A O 1
ATOM 692 N N . LEU A 1 87 ? 1.715 -5.591 9.693 1.00 97.88 87 LEU A N 1
ATOM 693 C CA . LEU A 1 87 ? 0.704 -5.541 8.653 1.00 97.88 87 LEU A CA 1
ATOM 694 C C . LEU A 1 87 ? 1.255 -6.181 7.380 1.00 97.88 87 LEU A C 1
ATOM 696 O O . LEU A 1 87 ? 2.334 -5.803 6.928 1.00 97.88 87 LEU A O 1
ATOM 700 N N . ARG A 1 88 ? 0.528 -7.132 6.792 1.00 98.00 88 ARG A N 1
ATOM 701 C CA . ARG A 1 88 ? 0.819 -7.655 5.452 1.00 98.00 88 ARG A CA 1
ATOM 702 C C . ARG A 1 88 ? -0.174 -7.061 4.467 1.00 98.00 88 ARG A C 1
ATOM 704 O O . ARG A 1 88 ? -1.371 -7.285 4.634 1.00 98.00 88 ARG A O 1
ATOM 711 N N . GLY A 1 89 ? 0.311 -6.360 3.447 1.00 97.62 89 GLY A N 1
ATOM 712 C CA . GLY A 1 89 ? -0.543 -5.870 2.367 1.00 97.62 89 GLY A CA 1
ATOM 713 C C . GLY A 1 89 ? -1.164 -7.013 1.570 1.00 97.62 89 GLY A C 1
ATOM 714 O O . GLY A 1 89 ? -0.501 -8.014 1.288 1.00 97.62 89 GLY A O 1
ATOM 715 N N . LEU A 1 90 ? -2.440 -6.868 1.230 1.00 95.75 90 LEU A N 1
ATOM 716 C CA . LEU A 1 90 ? -3.233 -7.858 0.512 1.00 95.75 90 LEU A CA 1
ATOM 717 C C . LEU A 1 90 ? -3.527 -7.381 -0.903 1.00 95.75 90 LEU A C 1
ATOM 719 O O . LEU A 1 90 ? -2.997 -7.942 -1.855 1.00 95.75 90 LEU A O 1
ATOM 723 N N . GLU A 1 91 ? -4.333 -6.335 -1.039 1.00 95.31 91 GLU A N 1
ATOM 724 C CA . GLU A 1 91 ? -4.750 -5.822 -2.336 1.00 95.31 91 GLU A CA 1
ATOM 725 C C . GLU A 1 91 ? -5.029 -4.324 -2.283 1.00 95.31 91 GLU A C 1
ATOM 727 O O . GLU A 1 91 ? -5.208 -3.724 -1.223 1.00 95.31 91 GLU A O 1
ATOM 732 N N . ARG A 1 92 ? -5.056 -3.700 -3.457 1.00 97.38 92 ARG A N 1
ATOM 733 C CA . ARG A 1 92 ? -5.417 -2.291 -3.575 1.00 97.38 92 ARG A CA 1
ATOM 734 C C . ARG A 1 92 ? -6.923 -2.140 -3.436 1.00 97.38 92 ARG A C 1
ATOM 736 O O . ARG A 1 92 ? -7.675 -3.032 -3.809 1.00 97.38 92 ARG A O 1
ATOM 743 N N . PHE A 1 93 ? -7.370 -0.986 -2.967 1.00 97.62 93 PHE A N 1
ATOM 744 C CA . PHE A 1 93 ? -8.788 -0.647 -2.949 1.00 97.62 93 PHE A CA 1
ATOM 745 C C . PHE A 1 93 ? -9.008 0.814 -3.317 1.00 97.62 93 PHE A C 1
ATOM 747 O O . PHE A 1 93 ? -8.106 1.645 -3.200 1.00 97.62 93 PHE A O 1
ATOM 754 N N . ARG A 1 94 ? -10.236 1.126 -3.724 1.00 97.81 94 ARG A N 1
ATOM 755 C CA . ARG A 1 94 ? -10.749 2.480 -3.896 1.00 97.81 94 ARG A CA 1
ATOM 756 C C . ARG A 1 94 ? -11.768 2.790 -2.810 1.00 97.81 94 ARG A C 1
ATOM 758 O O . ARG A 1 94 ? -12.678 2.006 -2.572 1.00 97.81 94 ARG A O 1
ATOM 765 N N . I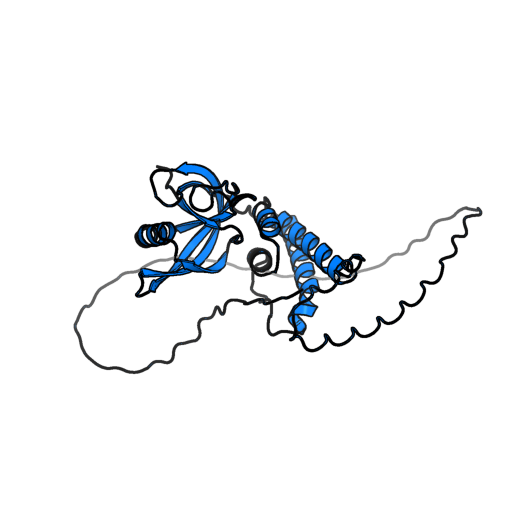LE A 1 95 ? -11.629 3.942 -2.175 1.00 97.56 95 ILE A N 1
ATOM 766 C CA . ILE A 1 95 ? -12.601 4.471 -1.220 1.00 97.56 95 ILE A CA 1
ATOM 767 C C . ILE A 1 95 ? -13.813 4.975 -2.000 1.00 97.56 95 ILE A C 1
ATOM 769 O O . ILE A 1 95 ? -13.661 5.796 -2.906 1.00 97.56 95 ILE A O 1
ATOM 773 N N . LEU A 1 96 ? -14.997 4.475 -1.654 1.00 96.75 96 LEU A N 1
ATOM 774 C CA . LEU A 1 96 ? -16.263 4.915 -2.238 1.00 96.75 96 LEU A CA 1
ATOM 775 C C . LEU A 1 96 ? -16.953 5.940 -1.339 1.00 96.75 96 LEU A C 1
ATOM 777 O O . LEU A 1 96 ? -17.340 7.008 -1.805 1.00 96.75 96 LEU A O 1
ATOM 781 N N . GLU A 1 97 ? -17.072 5.623 -0.051 1.00 95.75 97 GLU A N 1
ATOM 782 C CA . GLU A 1 97 ? -17.796 6.439 0.922 1.00 95.75 97 GLU A CA 1
ATOM 783 C C . GLU A 1 97 ? -17.164 6.289 2.309 1.00 95.75 97 GLU A C 1
ATOM 785 O O . GLU A 1 97 ? -16.877 5.170 2.736 1.00 95.75 97 GLU A O 1
ATOM 790 N N . GLU A 1 98 ? -16.928 7.406 3.002 1.00 94.94 98 GLU A N 1
ATOM 791 C CA . GLU A 1 98 ? -16.428 7.408 4.380 1.00 94.94 98 GLU A CA 1
ATOM 792 C C . GLU A 1 98 ? -17.581 7.358 5.384 1.00 94.94 98 GLU A C 1
ATOM 794 O O . GLU A 1 98 ? -18.585 8.053 5.254 1.00 94.94 98 GLU A O 1
ATOM 799 N N . ASP A 1 99 ? -17.381 6.573 6.436 1.00 93.31 99 ASP A N 1
ATOM 800 C CA . ASP A 1 99 ? -18.231 6.536 7.612 1.00 93.31 99 ASP A CA 1
ATOM 801 C C . ASP A 1 99 ? -17.601 7.336 8.772 1.00 93.31 99 ASP A C 1
ATOM 803 O O . ASP A 1 99 ? -16.381 7.328 9.021 1.00 93.31 99 ASP A O 1
ATOM 807 N N . HIS A 1 100 ? -18.460 8.055 9.495 1.00 90.88 100 HIS A N 1
ATOM 808 C CA . HIS A 1 100 ? -18.065 9.049 10.492 1.00 90.88 100 HIS A CA 1
ATOM 809 C C . HIS A 1 100 ? -18.495 8.713 11.928 1.00 90.88 100 HIS A C 1
ATOM 811 O O . HIS A 1 100 ? -18.294 9.531 12.821 1.00 90.88 100 HIS A O 1
ATOM 817 N N . GLU A 1 101 ? -19.033 7.519 12.184 1.00 90.62 101 GLU A N 1
ATOM 818 C CA . GLU A 1 101 ? -19.565 7.148 13.507 1.00 90.62 101 GLU A CA 1
ATOM 819 C C . GLU A 1 101 ? -18.491 6.828 14.564 1.00 90.62 101 GLU A C 1
ATOM 821 O O . GLU A 1 101 ? -18.776 6.842 15.762 1.00 90.62 101 GLU A O 1
ATOM 826 N N . ARG A 1 102 ? -17.262 6.497 14.146 1.00 91.94 102 ARG A N 1
ATOM 827 C CA . ARG A 1 102 ? -16.157 6.089 15.035 1.00 91.94 102 ARG A CA 1
ATOM 828 C C . ARG A 1 102 ? -15.080 7.166 15.171 1.00 91.94 102 ARG A C 1
ATOM 830 O O . ARG A 1 102 ? -14.982 8.085 14.356 1.00 91.94 102 ARG A O 1
ATOM 837 N N . SER A 1 103 ? -14.246 7.024 16.205 1.00 91.56 103 SER A N 1
ATOM 838 C CA . SER A 1 103 ? -13.074 7.883 16.439 1.00 91.56 103 SER A CA 1
ATOM 839 C C . SER A 1 103 ? -12.014 7.728 15.337 1.00 91.56 103 SER A C 1
ATOM 841 O O . SER A 1 103 ? -11.366 8.698 14.946 1.00 91.56 103 SER A O 1
ATOM 843 N N . TYR A 1 104 ? -11.869 6.513 14.805 1.00 94.19 104 TYR A N 1
ATOM 844 C CA . TYR A 1 104 ? -11.079 6.195 13.622 1.00 94.19 104 TYR A CA 1
ATOM 845 C C . TYR A 1 104 ? -11.953 6.197 12.363 1.00 94.19 104 TYR A C 1
ATOM 847 O O . TYR A 1 104 ? -13.181 6.105 12.416 1.00 94.19 104 TYR A O 1
ATOM 855 N N . ARG A 1 105 ? -11.311 6.321 11.201 1.00 95.06 105 ARG A N 1
ATOM 856 C CA . ARG A 1 105 ? -12.012 6.316 9.916 1.00 95.06 105 ARG A CA 1
ATOM 857 C C . ARG A 1 105 ? -12.465 4.917 9.550 1.00 95.06 105 ARG A C 1
ATOM 859 O O . ARG A 1 105 ? -11.748 3.948 9.781 1.00 95.06 105 ARG A O 1
ATOM 866 N N . ARG A 1 106 ? -13.616 4.830 8.899 1.00 96.00 106 ARG A N 1
ATOM 867 C CA . ARG A 1 106 ? -14.087 3.622 8.229 1.00 96.00 106 ARG A CA 1
ATOM 868 C C . ARG A 1 106 ? -14.586 4.013 6.850 1.00 96.00 106 ARG A C 1
ATOM 870 O O . ARG A 1 106 ? -14.971 5.164 6.656 1.00 96.00 106 ARG A O 1
ATOM 877 N N . ALA A 1 107 ? -14.568 3.092 5.901 1.00 96.88 107 ALA A N 1
ATOM 878 C CA . ALA A 1 107 ? -15.109 3.367 4.581 1.00 96.88 107 ALA A CA 1
ATOM 879 C C . ALA A 1 107 ? -15.688 2.126 3.917 1.00 96.88 107 ALA A C 1
ATOM 881 O O . ALA A 1 107 ? -15.224 1.006 4.136 1.00 96.88 107 ALA A O 1
ATOM 882 N N . VAL A 1 108 ? -16.663 2.356 3.043 1.00 97.06 108 VAL A N 1
ATOM 883 C CA . VAL A 1 108 ? -17.015 1.406 1.994 1.00 97.06 108 VAL A CA 1
ATOM 884 C C . VAL A 1 108 ? -15.918 1.468 0.937 1.00 97.06 108 VAL A C 1
ATOM 886 O O . VAL A 1 108 ? -15.591 2.547 0.430 1.00 97.06 108 VAL A O 1
ATOM 889 N N . VAL A 1 109 ? -15.345 0.313 0.607 1.00 97.06 109 VAL A N 1
ATOM 890 C CA . VAL A 1 109 ? -14.242 0.211 -0.349 1.00 97.06 109 VAL A CA 1
ATOM 891 C C . VAL A 1 109 ? -14.564 -0.759 -1.479 1.00 97.06 109 VAL A C 1
ATOM 893 O O . VAL A 1 109 ? -15.256 -1.757 -1.291 1.00 97.06 109 VAL A O 1
ATOM 896 N N . GLU A 1 110 ? -14.034 -0.464 -2.659 1.00 96.50 110 GLU A N 1
ATOM 897 C CA . GLU A 1 110 ? -14.054 -1.334 -3.830 1.00 96.50 110 GLU A CA 1
ATOM 898 C C . GLU A 1 110 ? -12.660 -1.950 -4.027 1.00 96.50 110 GLU A C 1
ATOM 900 O O . GLU A 1 110 ? -11.699 -1.203 -4.242 1.00 96.50 110 GLU A O 1
ATOM 905 N N . PRO A 1 111 ? -12.509 -3.285 -3.969 1.00 95.62 111 PRO A N 1
ATOM 906 C CA . PRO A 1 111 ? -11.234 -3.937 -4.247 1.00 95.62 111 PRO A CA 1
ATOM 907 C C . PRO A 1 111 ? -10.782 -3.725 -5.698 1.00 95.62 111 PRO A C 1
ATOM 909 O O . PRO A 1 111 ? -11.527 -3.957 -6.654 1.00 95.62 111 PRO A O 1
ATOM 912 N N . LEU A 1 112 ? -9.529 -3.310 -5.868 1.00 94.69 112 LEU A N 1
ATOM 913 C CA . LEU A 1 112 ? -8.875 -3.110 -7.158 1.00 94.69 112 LEU A CA 1
ATOM 914 C C . LEU A 1 112 ? -7.968 -4.306 -7.451 1.00 94.69 112 LEU A C 1
ATOM 916 O O . LEU A 1 112 ? -6.772 -4.305 -7.145 1.00 94.69 112 LEU A O 1
ATOM 920 N N . HIS A 1 113 ? -8.562 -5.326 -8.061 1.00 89.19 113 HIS A N 1
ATOM 921 C CA . HIS A 1 113 ? -7.883 -6.569 -8.401 1.00 89.19 113 HIS A CA 1
ATOM 922 C C . HIS A 1 113 ? -6.807 -6.355 -9.469 1.00 89.19 113 HIS A C 1
ATOM 924 O O . HIS A 1 113 ? -7.011 -5.650 -10.461 1.00 89.19 113 HIS A O 1
ATOM 930 N N . GLU A 1 114 ? -5.665 -7.017 -9.295 1.00 84.94 114 GLU A N 1
ATOM 931 C CA . GLU A 1 114 ? -4.625 -7.048 -10.317 1.00 84.94 114 GLU A CA 1
ATOM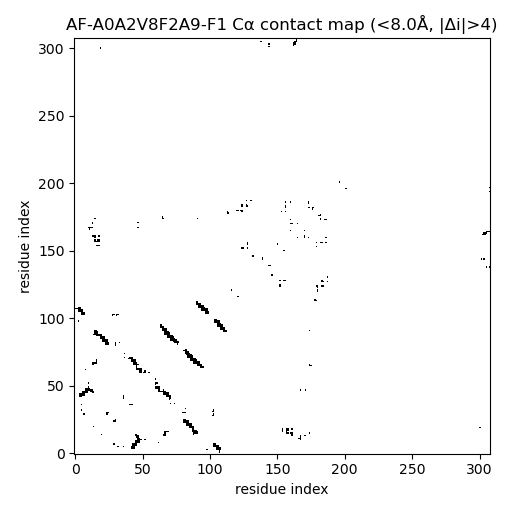 932 C C . GLU A 1 114 ? -5.078 -7.940 -11.482 1.00 84.94 114 GLU A C 1
ATOM 934 O O . GLU A 1 114 ? -5.419 -9.114 -11.313 1.00 84.94 114 GLU A O 1
ATOM 939 N N . THR A 1 115 ? -5.123 -7.369 -12.685 1.00 83.31 115 THR A N 1
ATOM 940 C CA . THR A 1 115 ? -5.573 -8.103 -13.873 1.00 83.31 115 THR A CA 1
ATOM 941 C C . THR A 1 115 ? -4.513 -9.116 -14.291 1.00 83.31 115 THR A C 1
ATOM 943 O O . THR A 1 115 ? -3.323 -8.802 -14.336 1.00 83.31 115 THR A O 1
ATOM 946 N N . ALA A 1 116 ? -4.930 -10.328 -14.664 1.00 83.06 116 ALA A N 1
ATOM 947 C CA . ALA A 1 116 ? -4.000 -11.331 -15.166 1.00 83.06 116 ALA A CA 1
ATOM 948 C C . ALA A 1 116 ? -3.257 -10.816 -16.411 1.00 83.06 116 ALA A C 1
ATOM 950 O O . ALA A 1 116 ? -3.876 -10.426 -17.402 1.00 83.06 116 ALA A O 1
ATOM 951 N N . LEU A 1 117 ? -1.924 -10.852 -16.371 1.00 84.56 117 LEU A N 1
ATOM 952 C CA . LEU A 1 117 ? -1.095 -10.385 -17.479 1.00 84.56 117 LEU A CA 1
ATOM 953 C C . LEU A 1 117 ? -1.252 -11.273 -18.718 1.00 84.56 117 LEU A C 1
ATOM 955 O O . LEU A 1 117 ? -1.124 -12.507 -18.630 1.00 84.56 117 LEU A O 1
ATOM 959 N N . SER A 1 118 ? -1.424 -10.624 -19.873 1.00 87.50 118 SER A N 1
ATOM 960 C CA . SER A 1 118 ? -1.284 -11.252 -21.189 1.00 87.50 118 SER A CA 1
ATOM 961 C C . SER A 1 118 ? 0.141 -11.792 -21.388 1.00 87.50 118 SER A C 1
ATOM 963 O O . SER A 1 118 ? 1.056 -11.454 -20.636 1.00 87.50 118 SER A O 1
ATOM 965 N N . ARG A 1 119 ? 0.358 -12.655 -22.390 1.00 84.69 119 ARG A N 1
ATOM 966 C CA . ARG A 1 119 ? 1.712 -13.168 -22.680 1.00 84.69 119 ARG A CA 1
ATOM 967 C C . ARG A 1 119 ? 2.688 -12.031 -22.996 1.00 84.69 119 ARG A C 1
ATOM 969 O O . ARG A 1 119 ? 3.757 -11.992 -22.399 1.00 84.69 119 ARG A O 1
ATOM 976 N N . ASP A 1 120 ? 2.274 -11.093 -23.840 1.00 88.12 120 ASP A N 1
ATOM 977 C CA . ASP A 1 120 ? 3.099 -9.954 -24.246 1.00 88.12 120 ASP A CA 1
ATOM 978 C C . ASP A 1 120 ? 3.425 -9.045 -23.049 1.00 88.12 120 ASP A C 1
ATOM 980 O O . ASP A 1 120 ? 4.568 -8.622 -22.877 1.00 88.12 120 ASP A O 1
ATOM 984 N N . ASP A 1 121 ? 2.456 -8.802 -22.158 1.00 91.19 121 ASP A N 1
ATOM 985 C CA . ASP A 1 121 ? 2.696 -7.991 -20.960 1.00 91.19 121 ASP A CA 1
ATOM 986 C C . ASP A 1 121 ? 3.662 -8.663 -19.978 1.00 91.19 121 ASP A C 1
ATOM 988 O O . ASP A 1 121 ? 4.436 -7.969 -19.321 1.00 91.19 121 ASP A O 1
ATOM 992 N N . ARG A 1 122 ? 3.659 -10.001 -19.883 1.00 91.19 122 ARG A N 1
ATOM 993 C CA . ARG A 1 122 ? 4.617 -10.735 -19.036 1.00 91.19 122 ARG A CA 1
ATOM 994 C C . ARG A 1 122 ? 6.051 -10.539 -19.508 1.00 91.19 122 ARG A C 1
ATOM 996 O O . ARG A 1 122 ? 6.927 -10.319 -18.676 1.00 91.19 122 ARG A O 1
ATOM 1003 N N . ASP A 1 123 ? 6.294 -10.590 -20.814 1.00 92.94 123 ASP A N 1
ATOM 1004 C CA . ASP A 1 123 ? 7.638 -10.389 -21.364 1.00 92.94 123 ASP A CA 1
ATOM 1005 C C . ASP A 1 123 ? 8.123 -8.949 -21.135 1.00 92.94 123 ASP A C 1
ATOM 1007 O O . ASP A 1 123 ? 9.280 -8.727 -20.766 1.00 92.94 123 ASP A O 1
ATOM 1011 N N . VAL A 1 124 ? 7.222 -7.967 -21.253 1.00 94.31 124 VAL A N 1
ATOM 1012 C CA . VAL A 1 124 ? 7.515 -6.561 -20.936 1.00 94.31 124 VAL A CA 1
ATOM 1013 C C . VAL A 1 124 ? 7.834 -6.381 -19.449 1.00 94.31 124 VAL A C 1
ATOM 1015 O O . VAL A 1 124 ? 8.862 -5.794 -19.109 1.00 94.31 124 VAL A O 1
ATOM 1018 N N . VAL A 1 125 ? 7.005 -6.921 -18.552 1.00 94.69 125 VAL A N 1
ATOM 1019 C CA . VAL A 1 125 ? 7.236 -6.872 -17.098 1.00 94.69 125 VAL A CA 1
ATOM 1020 C C . VAL A 1 125 ? 8.567 -7.529 -16.736 1.00 94.69 125 VAL A C 1
ATOM 1022 O O . VAL A 1 125 ? 9.351 -6.951 -15.982 1.00 94.69 125 VAL A O 1
ATOM 1025 N N . ARG A 1 126 ? 8.883 -8.680 -17.336 1.00 92.62 126 ARG A N 1
ATOM 1026 C CA . ARG A 1 126 ? 10.170 -9.353 -17.142 1.00 92.62 126 ARG A CA 1
ATOM 1027 C C . ARG A 1 126 ? 11.343 -8.503 -17.622 1.00 92.62 126 ARG A C 1
ATOM 1029 O O . ARG A 1 126 ? 12.363 -8.440 -16.940 1.00 92.62 126 ARG A O 1
ATOM 1036 N N . SER A 1 127 ? 11.203 -7.804 -18.750 1.00 94.88 127 SER A N 1
ATOM 1037 C CA . SER A 1 127 ? 12.224 -6.855 -19.199 1.00 94.88 127 SER A CA 1
ATOM 1038 C C . SER A 1 127 ? 12.426 -5.717 -18.194 1.00 94.88 127 SER A C 1
ATOM 1040 O O . SER A 1 127 ? 13.575 -5.351 -17.944 1.00 94.88 127 SER A O 1
ATOM 1042 N N . HIS A 1 128 ? 11.356 -5.171 -17.607 1.00 95.00 128 HIS A N 1
ATOM 1043 C CA . HIS A 1 128 ? 11.466 -4.149 -16.561 1.00 95.00 128 HIS A CA 1
ATOM 1044 C C . HIS A 1 128 ? 12.127 -4.701 -15.296 1.00 95.00 128 HIS A C 1
ATOM 1046 O O . HIS A 1 128 ? 13.027 -4.056 -14.766 1.00 95.00 128 HIS A O 1
ATOM 1052 N N . ARG A 1 129 ? 11.778 -5.920 -14.866 1.00 92.38 129 ARG A N 1
ATOM 1053 C CA . ARG A 1 129 ? 12.453 -6.626 -13.764 1.00 92.38 129 ARG A CA 1
ATOM 1054 C C . ARG A 1 129 ? 13.962 -6.698 -13.979 1.00 92.38 129 ARG A C 1
ATOM 1056 O O . ARG A 1 129 ? 14.711 -6.280 -13.104 1.00 92.38 129 ARG A O 1
ATOM 1063 N N . THR A 1 130 ? 14.415 -7.139 -15.152 1.00 91.62 130 THR A N 1
ATOM 1064 C CA . THR A 1 130 ? 15.853 -7.203 -15.460 1.00 91.62 130 THR A CA 1
ATOM 1065 C C . THR A 1 130 ? 16.521 -5.824 -15.424 1.00 91.62 130 THR A C 1
ATOM 1067 O O . THR A 1 130 ? 17.661 -5.705 -14.969 1.00 91.62 130 THR A O 1
ATOM 1070 N N . ARG A 1 131 ? 15.829 -4.762 -15.861 1.00 92.88 131 ARG A N 1
ATOM 1071 C CA . ARG A 1 131 ? 16.342 -3.384 -15.747 1.00 92.88 131 ARG A CA 1
ATOM 1072 C C . ARG A 1 131 ? 16.478 -2.954 -14.289 1.00 92.88 131 ARG A C 1
ATOM 1074 O O . ARG A 1 131 ? 17.549 -2.488 -13.917 1.00 92.88 131 ARG A O 1
ATOM 1081 N N . LEU A 1 132 ? 15.454 -3.180 -13.464 1.00 91.50 132 LEU A N 1
ATOM 1082 C CA . LEU A 1 132 ? 15.483 -2.880 -12.027 1.00 91.50 132 LEU A CA 1
ATOM 1083 C C . LEU A 1 132 ? 16.633 -3.615 -11.328 1.00 91.50 132 LEU A C 1
ATOM 1085 O O . LEU A 1 132 ? 17.415 -2.996 -10.612 1.00 91.50 132 LEU A O 1
ATOM 1089 N N . GLU A 1 133 ? 16.792 -4.912 -11.594 1.00 88.75 133 GLU A N 1
ATOM 1090 C CA . GLU A 1 133 ? 17.904 -5.711 -11.064 1.00 88.75 133 GLU A CA 1
ATOM 1091 C C . GLU A 1 133 ? 19.264 -5.137 -11.479 1.00 88.75 133 GLU A C 1
ATOM 1093 O O . GLU A 1 133 ? 20.164 -5.018 -10.651 1.00 88.75 133 GLU A O 1
ATOM 1098 N N . THR A 1 134 ? 19.410 -4.725 -12.741 1.00 88.75 134 THR A N 1
ATOM 1099 C CA . THR A 1 134 ? 20.654 -4.132 -13.258 1.00 88.75 134 THR A CA 1
ATOM 1100 C C . THR A 1 134 ? 20.958 -2.786 -12.601 1.00 88.75 134 THR A C 1
ATOM 1102 O O . THR A 1 134 ? 22.104 -2.514 -12.249 1.00 88.75 134 THR A O 1
ATOM 1105 N N . MET A 1 135 ? 19.942 -1.943 -12.411 1.00 87.31 135 MET A N 1
ATOM 1106 C CA . MET A 1 135 ? 20.082 -0.628 -11.778 1.00 87.31 135 MET A CA 1
ATOM 1107 C C . MET A 1 135 ? 20.450 -0.738 -10.299 1.00 87.31 135 MET A C 1
ATOM 1109 O O . MET A 1 135 ? 21.221 0.080 -9.800 1.00 87.31 135 MET A O 1
ATOM 1113 N N . LEU A 1 136 ? 19.932 -1.758 -9.614 1.00 83.69 136 LEU A N 1
ATOM 1114 C CA . LEU A 1 136 ? 20.193 -2.010 -8.198 1.00 83.69 136 LEU A CA 1
ATOM 1115 C C . LEU A 1 136 ? 21.437 -2.870 -7.961 1.00 83.69 136 LEU A C 1
ATOM 1117 O O . LEU A 1 136 ? 21.933 -2.907 -6.838 1.00 83.69 136 LEU A O 1
ATOM 1121 N N . ALA A 1 137 ? 21.985 -3.519 -8.994 1.00 80.62 137 ALA A N 1
ATOM 1122 C CA . ALA A 1 137 ? 23.177 -4.355 -8.881 1.00 80.62 137 ALA A CA 1
ATOM 1123 C C . ALA A 1 137 ? 24.354 -3.658 -8.167 1.00 80.62 137 ALA A C 1
ATOM 1125 O O . ALA A 1 137 ? 24.946 -4.294 -7.304 1.00 80.62 137 ALA A O 1
ATOM 1126 N N . PRO A 1 138 ? 24.686 -2.372 -8.411 1.00 74.62 138 PRO A N 1
ATOM 1127 C CA . PRO A 1 138 ? 25.752 -1.694 -7.668 1.00 74.62 138 PRO A CA 1
ATOM 1128 C C . PRO A 1 138 ? 25.462 -1.569 -6.164 1.00 74.62 138 PRO A C 1
ATOM 1130 O O . PRO A 1 138 ? 26.365 -1.754 -5.352 1.00 74.62 138 PRO A O 1
ATOM 1133 N N . ALA A 1 139 ? 24.206 -1.300 -5.793 1.00 68.62 139 ALA A N 1
ATOM 1134 C CA . ALA A 1 139 ? 23.773 -1.219 -4.397 1.00 68.62 139 ALA A CA 1
ATOM 1135 C C . ALA A 1 139 ? 23.733 -2.605 -3.723 1.00 68.62 139 ALA A C 1
ATOM 1137 O O . ALA A 1 139 ? 23.982 -2.725 -2.528 1.00 68.62 139 ALA A O 1
ATOM 1138 N N . ILE A 1 140 ? 23.461 -3.652 -4.506 1.00 60.94 140 ILE A N 1
ATOM 1139 C CA . ILE A 1 140 ? 23.434 -5.057 -4.084 1.00 60.94 140 ILE A CA 1
ATOM 1140 C C . ILE A 1 140 ? 24.850 -5.636 -3.940 1.00 60.94 140 ILE A C 1
ATOM 1142 O O . ILE A 1 140 ? 25.122 -6.341 -2.982 1.00 60.94 140 ILE A O 1
ATOM 1146 N N . ILE A 1 141 ? 25.777 -5.333 -4.853 1.00 56.88 141 ILE A N 1
ATOM 1147 C CA . ILE A 1 141 ? 27.156 -5.857 -4.837 1.00 56.88 141 ILE A CA 1
ATOM 1148 C C . ILE A 1 141 ? 27.966 -5.279 -3.661 1.00 56.88 141 ILE A C 1
ATOM 1150 O O . ILE A 1 141 ? 28.895 -5.926 -3.182 1.00 56.88 141 ILE A O 1
ATOM 1154 N N . GLY A 1 142 ? 27.604 -4.088 -3.174 1.00 50.25 142 GLY A N 1
ATOM 1155 C CA . GLY A 1 142 ? 28.192 -3.468 -1.983 1.00 50.25 142 GLY A CA 1
ATOM 1156 C C . GLY A 1 142 ? 27.534 -3.849 -0.648 1.00 50.25 142 GLY A C 1
ATOM 1157 O O . GLY A 1 142 ? 27.975 -3.345 0.383 1.00 50.25 142 GLY A O 1
ATOM 1158 N N . GLY A 1 143 ? 26.497 -4.698 -0.643 1.00 54.03 143 GLY A N 1
ATOM 1159 C CA . GLY A 1 143 ? 25.740 -5.072 0.558 1.00 54.03 143 GLY A CA 1
ATOM 1160 C C . GLY A 1 143 ? 25.327 -6.550 0.597 1.00 54.03 143 GLY A C 1
ATOM 1161 O O . GLY A 1 143 ? 25.563 -7.308 -0.336 1.00 54.03 143 GLY A O 1
ATOM 1162 N N . ASP A 1 144 ? 24.677 -6.977 1.683 1.00 51.78 144 ASP A N 1
ATOM 1163 C CA . ASP A 1 144 ? 24.209 -8.368 1.863 1.00 51.78 144 ASP A CA 1
ATOM 1164 C C . ASP A 1 144 ? 22.874 -8.675 1.147 1.00 51.78 144 ASP A C 1
ATOM 1166 O O . ASP A 1 144 ? 22.354 -9.792 1.205 1.00 51.78 144 ASP A O 1
ATOM 1170 N N . ALA A 1 145 ? 22.282 -7.692 0.464 1.00 58.41 145 ALA A N 1
ATOM 1171 C CA . ALA A 1 145 ? 20.946 -7.808 -0.110 1.00 58.41 145 ALA A CA 1
ATOM 1172 C C . ALA A 1 145 ? 20.965 -8.560 -1.448 1.00 58.41 145 ALA A C 1
ATOM 1174 O O . ALA A 1 145 ? 21.309 -7.994 -2.477 1.00 58.41 145 ALA A O 1
ATOM 1175 N N . LYS A 1 146 ? 20.525 -9.821 -1.473 1.00 64.44 146 LYS A N 1
ATOM 1176 C CA . LYS A 1 146 ? 20.265 -10.560 -2.721 1.00 64.44 146 LYS A CA 1
ATOM 1177 C C . LYS A 1 146 ? 18.772 -10.583 -3.016 1.00 64.44 146 LYS A C 1
ATOM 1179 O O . LYS A 1 146 ? 17.988 -10.969 -2.155 1.00 64.44 146 LYS A O 1
ATOM 1184 N N . ILE A 1 147 ? 18.387 -10.232 -4.243 1.00 71.75 147 ILE A N 1
ATOM 1185 C CA . ILE A 1 147 ? 17.020 -10.454 -4.727 1.00 71.75 147 ILE A CA 1
ATOM 1186 C C . ILE A 1 147 ? 16.835 -11.968 -4.916 1.00 71.75 147 ILE A C 1
ATOM 1188 O O . ILE A 1 147 ? 17.563 -12.568 -5.715 1.00 71.75 147 ILE A O 1
ATOM 1192 N N . PRO A 1 148 ? 15.901 -12.621 -4.201 1.00 75.50 148 PRO A N 1
ATOM 1193 C CA . PRO A 1 148 ? 15.671 -14.049 -4.372 1.00 75.50 148 PRO A CA 1
ATOM 1194 C C . PRO A 1 148 ? 15.157 -14.349 -5.783 1.00 75.50 148 PRO A C 1
ATOM 1196 O O . PRO A 1 148 ? 14.172 -13.768 -6.233 1.00 75.50 148 PRO A O 1
ATOM 1199 N N . SER A 1 149 ? 15.772 -15.311 -6.472 1.00 71.94 149 SER A N 1
ATOM 1200 C CA . SER A 1 149 ? 15.360 -15.709 -7.828 1.00 71.94 149 SER A CA 1
ATOM 1201 C C . SER A 1 149 ? 13.948 -16.304 -7.894 1.00 71.94 149 SER A C 1
ATOM 1203 O O . SER A 1 149 ? 13.335 -16.302 -8.956 1.00 71.94 149 SER A O 1
ATOM 1205 N N . ALA A 1 150 ? 13.429 -16.798 -6.767 1.00 81.88 150 ALA A N 1
ATOM 1206 C CA . ALA A 1 150 ? 12.078 -17.343 -6.642 1.00 81.88 150 ALA A CA 1
ATOM 1207 C C . ALA A 1 150 ? 10.991 -16.273 -6.412 1.00 81.88 150 ALA A C 1
ATOM 1209 O O . ALA A 1 150 ? 9.809 -16.609 -6.399 1.00 81.88 150 ALA A O 1
ATOM 1210 N N . MET A 1 151 ? 11.371 -15.008 -6.199 1.00 89.31 151 MET A N 1
ATOM 1211 C CA . MET A 1 151 ? 10.423 -13.909 -6.012 1.00 89.31 151 MET A CA 1
ATOM 1212 C C . MET A 1 151 ? 9.692 -13.616 -7.326 1.00 89.31 151 MET A C 1
ATOM 1214 O O . MET A 1 151 ? 10.331 -13.498 -8.376 1.00 89.31 151 MET A O 1
ATOM 1218 N N . SER A 1 152 ? 8.363 -13.496 -7.263 1.00 91.88 152 SER A N 1
ATOM 1219 C CA . SER A 1 152 ? 7.554 -13.172 -8.438 1.00 91.88 152 SER A CA 1
ATOM 1220 C C . SER A 1 152 ? 7.846 -11.754 -8.944 1.00 91.88 152 SER A C 1
ATOM 1222 O O . SER A 1 152 ? 8.335 -10.900 -8.202 1.00 91.88 152 SER A O 1
ATOM 1224 N N . ASP A 1 153 ? 7.539 -11.493 -10.217 1.00 92.38 153 ASP A N 1
ATOM 1225 C CA . ASP A 1 153 ? 7.727 -10.164 -10.808 1.00 92.38 153 ASP A CA 1
ATOM 1226 C C . ASP A 1 153 ? 6.888 -9.100 -10.074 1.00 92.38 153 ASP A C 1
ATOM 1228 O O . ASP A 1 153 ? 7.350 -7.979 -9.866 1.00 92.38 153 ASP A O 1
ATOM 1232 N N . GLU A 1 154 ? 5.679 -9.467 -9.634 1.00 92.69 154 GLU A N 1
ATOM 1233 C CA . GLU A 1 154 ? 4.792 -8.600 -8.855 1.00 92.69 154 GLU A CA 1
ATOM 1234 C C . GLU A 1 154 ? 5.379 -8.270 -7.483 1.00 92.69 154 GLU A C 1
ATOM 1236 O O . GLU A 1 154 ? 5.483 -7.097 -7.120 1.00 92.69 154 GLU A O 1
ATOM 1241 N N . ASP A 1 155 ? 5.798 -9.299 -6.742 1.00 93.44 155 ASP A N 1
ATOM 1242 C CA . ASP A 1 155 ? 6.347 -9.126 -5.399 1.00 93.44 155 ASP A CA 1
ATOM 1243 C C . ASP A 1 155 ? 7.626 -8.295 -5.439 1.00 93.44 155 ASP A C 1
ATOM 1245 O O . ASP A 1 155 ? 7.829 -7.456 -4.566 1.00 93.44 155 ASP A O 1
ATOM 1249 N N . LEU A 1 156 ? 8.462 -8.468 -6.470 1.00 93.38 156 LEU A N 1
ATOM 1250 C CA . LEU A 1 156 ? 9.658 -7.652 -6.645 1.00 93.38 156 LEU A CA 1
ATOM 1251 C C . LEU A 1 156 ? 9.302 -6.180 -6.859 1.00 93.38 156 LEU A C 1
ATOM 1253 O O . LEU A 1 156 ? 9.841 -5.318 -6.171 1.00 93.38 156 LEU A O 1
ATOM 1257 N N . VAL A 1 157 ? 8.406 -5.880 -7.802 1.00 95.00 157 VAL A N 1
ATOM 1258 C CA . VAL A 1 157 ? 8.019 -4.493 -8.106 1.00 95.00 157 VAL A CA 1
ATOM 1259 C C . VAL A 1 157 ? 7.395 -3.828 -6.878 1.00 95.00 157 VAL A C 1
ATOM 1261 O O . VAL A 1 157 ? 7.767 -2.706 -6.537 1.00 95.00 157 VAL A O 1
ATOM 1264 N N . ASN A 1 158 ? 6.502 -4.528 -6.175 1.00 95.81 158 ASN A N 1
ATOM 1265 C CA . ASN A 1 158 ? 5.865 -4.026 -4.959 1.00 95.81 158 ASN A CA 1
ATOM 1266 C C . ASN A 1 158 ? 6.871 -3.856 -3.806 1.00 95.81 158 ASN A C 1
ATOM 1268 O O . ASN A 1 158 ? 6.840 -2.837 -3.119 1.00 95.81 158 ASN A O 1
ATOM 1272 N N . ALA A 1 159 ? 7.794 -4.803 -3.610 1.00 94.06 159 ALA A N 1
ATOM 1273 C CA . ALA A 1 159 ? 8.835 -4.710 -2.586 1.00 94.06 159 ALA A CA 1
ATOM 1274 C C . ALA A 1 159 ? 9.791 -3.543 -2.847 1.00 94.06 159 ALA A C 1
ATOM 1276 O O . ALA A 1 159 ? 10.103 -2.787 -1.928 1.00 94.06 159 ALA A O 1
ATOM 1277 N N . LEU A 1 160 ? 10.219 -3.352 -4.096 1.00 93.94 160 LEU A N 1
ATOM 1278 C CA . LEU A 1 160 ? 11.067 -2.223 -4.466 1.00 93.94 160 LEU A CA 1
ATOM 1279 C C . LEU A 1 160 ? 10.333 -0.891 -4.274 1.00 93.94 160 LEU A C 1
ATOM 1281 O O . LEU A 1 160 ? 10.889 0.021 -3.671 1.00 93.94 160 LEU A O 1
ATOM 1285 N N . ALA A 1 161 ? 9.069 -0.787 -4.690 1.00 95.44 161 ALA A N 1
ATOM 1286 C CA . ALA A 1 161 ? 8.268 0.415 -4.451 1.00 95.44 161 ALA A CA 1
ATOM 1287 C C . ALA A 1 161 ? 8.061 0.706 -2.947 1.00 95.44 161 ALA A C 1
ATOM 1289 O O . ALA A 1 161 ? 8.030 1.867 -2.533 1.00 95.44 161 ALA A O 1
ATOM 1290 N N . GLN A 1 162 ? 7.958 -0.337 -2.116 1.00 95.12 162 GLN A N 1
ATOM 1291 C CA . GLN A 1 162 ? 7.793 -0.205 -0.669 1.00 95.12 162 GLN A CA 1
ATOM 1292 C C . GLN A 1 162 ? 9.077 0.247 0.038 1.00 95.12 162 GLN A C 1
ATOM 1294 O O . GLN A 1 162 ? 9.023 1.167 0.863 1.00 95.12 162 GLN A O 1
ATOM 1299 N N . TYR A 1 163 ? 10.198 -0.429 -0.232 1.00 91.81 163 TYR A N 1
ATOM 1300 C CA . TYR A 1 163 ? 11.412 -0.346 0.586 1.00 91.81 163 TYR A CA 1
ATOM 1301 C C . TYR A 1 163 ? 12.487 0.587 0.029 1.00 91.81 163 TYR A C 1
ATOM 1303 O O . TYR A 1 163 ? 13.361 0.993 0.791 1.00 91.81 163 TYR A O 1
ATOM 1311 N N . LEU A 1 164 ? 12.425 0.968 -1.252 1.00 91.31 164 LEU A N 1
ATOM 1312 C CA . LEU A 1 164 ? 13.289 2.031 -1.762 1.00 91.31 164 LEU A CA 1
ATOM 1313 C C . LEU A 1 164 ? 12.901 3.387 -1.152 1.00 91.31 164 LEU A C 1
ATOM 1315 O O . LEU A 1 164 ? 11.744 3.628 -0.768 1.00 91.31 164 LEU A O 1
ATOM 1319 N N . ASP A 1 165 ? 13.894 4.270 -1.071 1.00 90.31 165 ASP A N 1
ATOM 1320 C CA . ASP A 1 165 ? 13.740 5.630 -0.564 1.00 90.31 165 ASP A CA 1
ATOM 1321 C C . ASP A 1 165 ? 13.080 6.525 -1.623 1.00 90.31 165 ASP A C 1
ATOM 1323 O O . ASP A 1 165 ? 13.723 7.238 -2.394 1.00 90.31 165 ASP A O 1
ATOM 1327 N N . LEU A 1 166 ? 11.761 6.381 -1.722 1.00 93.56 166 LEU A N 1
ATOM 1328 C CA . LEU A 1 166 ? 10.888 7.166 -2.586 1.00 93.56 166 LEU A CA 1
ATOM 1329 C C . LEU A 1 166 ? 10.012 8.067 -1.720 1.00 93.56 166 LEU A C 1
ATOM 1331 O O . LEU A 1 166 ? 9.554 7.658 -0.647 1.00 93.56 166 LEU A O 1
ATOM 1335 N N . GLU A 1 167 ? 9.734 9.268 -2.212 1.00 95.56 167 GLU A N 1
ATOM 1336 C CA . GLU A 1 167 ? 8.835 10.196 -1.542 1.00 95.56 167 GLU A CA 1
ATOM 1337 C C . GLU A 1 167 ? 7.418 9.600 -1.450 1.00 95.56 167 GLU A C 1
ATOM 1339 O O . GLU A 1 167 ? 6.999 8.840 -2.333 1.00 95.56 167 GLU A O 1
ATOM 1344 N N . PRO A 1 168 ? 6.624 9.948 -0.419 1.00 96.25 168 PRO A N 1
ATOM 1345 C CA . PRO A 1 168 ? 5.284 9.386 -0.246 1.00 96.25 168 PRO A CA 1
ATOM 1346 C C . PRO A 1 168 ? 4.380 9.567 -1.474 1.00 96.25 168 PRO A C 1
ATOM 1348 O O . PRO A 1 168 ? 3.640 8.653 -1.831 1.00 96.25 168 PRO A O 1
ATOM 1351 N N . LEU A 1 169 ? 4.483 10.710 -2.162 1.00 96.81 169 LEU A N 1
ATOM 1352 C CA . LEU A 1 169 ? 3.723 10.980 -3.386 1.00 96.81 169 LEU A CA 1
ATOM 1353 C C . LEU A 1 169 ? 4.178 10.124 -4.572 1.00 96.81 169 LEU A C 1
ATOM 1355 O O . LEU A 1 169 ? 3.342 9.688 -5.360 1.00 96.81 169 LEU A O 1
ATOM 1359 N N . GLU A 1 170 ? 5.475 9.833 -4.681 1.00 97.50 170 GLU A N 1
ATOM 1360 C CA . GLU A 1 170 ? 6.000 8.913 -5.694 1.00 97.50 170 GLU A CA 1
ATOM 1361 C C . GLU A 1 170 ? 5.477 7.490 -5.439 1.00 97.50 170 GLU A C 1
ATOM 1363 O O . GLU A 1 170 ? 4.998 6.825 -6.359 1.00 97.50 170 GLU A O 1
ATOM 1368 N N . LYS A 1 171 ? 5.479 7.040 -4.175 1.00 98.06 171 LYS A N 1
ATOM 1369 C CA . LYS A 1 171 ? 4.899 5.744 -3.781 1.00 98.06 171 LYS A CA 1
ATOM 1370 C C . LYS A 1 171 ? 3.401 5.686 -4.067 1.00 98.06 171 LYS A C 1
ATOM 1372 O O . LYS A 1 171 ? 2.925 4.685 -4.601 1.00 98.06 171 LYS A O 1
ATOM 1377 N N . GLN A 1 172 ? 2.667 6.755 -3.770 1.00 98.31 172 GLN A N 1
ATOM 1378 C CA . GLN A 1 172 ? 1.241 6.838 -4.079 1.00 98.31 172 GLN A CA 1
ATOM 1379 C C . GLN A 1 172 ? 0.996 6.740 -5.587 1.00 98.31 172 GLN A C 1
ATOM 1381 O O . GLN A 1 172 ? 0.174 5.937 -6.018 1.00 98.31 172 GLN A O 1
ATOM 1386 N N . ALA A 1 173 ? 1.758 7.474 -6.401 1.00 97.94 173 ALA A N 1
ATOM 1387 C CA . ALA A 1 173 ? 1.640 7.423 -7.856 1.00 97.94 173 ALA A CA 1
ATOM 1388 C C . ALA A 1 173 ? 1.903 6.015 -8.424 1.00 97.94 173 ALA A C 1
ATOM 1390 O O . ALA A 1 173 ? 1.258 5.616 -9.394 1.00 97.94 173 ALA A O 1
ATOM 1391 N N . LEU A 1 174 ? 2.812 5.244 -7.813 1.00 98.06 174 LEU A N 1
ATOM 1392 C CA . LEU A 1 174 ? 3.052 3.838 -8.156 1.00 98.06 174 LEU A CA 1
ATOM 1393 C C . LEU A 1 174 ? 1.895 2.922 -7.722 1.00 98.06 174 LEU A C 1
ATOM 1395 O O . LEU A 1 174 ? 1.509 2.025 -8.476 1.00 98.06 174 LEU A O 1
ATOM 1399 N N . LEU A 1 175 ? 1.321 3.135 -6.535 1.00 97.81 175 LEU A N 1
ATOM 1400 C CA . LEU A 1 175 ? 0.171 2.365 -6.044 1.00 97.81 175 LEU A CA 1
ATOM 1401 C C . LEU A 1 175 ? -1.068 2.558 -6.939 1.00 97.81 175 LEU A C 1
ATOM 1403 O O . LEU A 1 175 ? -1.809 1.608 -7.208 1.00 97.81 175 LEU A O 1
ATOM 1407 N N . GLU A 1 176 ? -1.259 3.776 -7.447 1.00 97.19 176 GLU A N 1
ATOM 1408 C CA . GLU A 1 176 ? -2.384 4.163 -8.307 1.00 97.19 176 GLU A CA 1
ATOM 1409 C C . GLU A 1 176 ? -2.276 3.644 -9.750 1.00 97.19 176 GLU A C 1
ATOM 1411 O O . GLU A 1 176 ? -3.247 3.716 -10.505 1.00 97.19 176 GLU A O 1
ATOM 1416 N N . GLN A 1 177 ? -1.138 3.058 -10.140 1.00 97.00 177 GLN A N 1
ATOM 1417 C CA . GLN A 1 177 ? -0.961 2.491 -11.477 1.00 97.00 177 GLN A CA 1
ATOM 1418 C C . GLN A 1 177 ? -1.981 1.378 -11.763 1.00 97.00 177 GLN A C 1
ATOM 1420 O O . GLN A 1 177 ? -2.120 0.458 -10.952 1.00 97.00 177 GLN A O 1
ATOM 1425 N N . PRO A 1 178 ? -2.683 1.401 -12.914 1.00 92.94 178 PRO A N 1
ATOM 1426 C CA . PRO A 1 178 ? -3.807 0.504 -13.179 1.00 92.94 178 PRO A CA 1
ATOM 1427 C C . PRO A 1 178 ? -3.407 -0.972 -13.183 1.00 92.94 178 PRO A C 1
ATOM 1429 O O . PRO A 1 178 ? -4.176 -1.804 -12.703 1.00 92.94 178 PRO A O 1
ATOM 1432 N N . CYS A 1 179 ? -2.204 -1.295 -13.662 1.00 92.88 179 CYS A N 1
ATOM 1433 C CA . CYS A 1 179 ? -1.714 -2.664 -13.720 1.00 92.88 179 CYS A CA 1
ATOM 1434 C C . CYS A 1 179 ? -0.223 -2.782 -13.389 1.00 92.88 179 CYS A C 1
ATOM 1436 O O . CYS A 1 179 ? 0.529 -1.803 -13.411 1.00 92.88 179 CYS A O 1
ATOM 1438 N N . LEU A 1 180 ? 0.226 -4.011 -13.138 1.00 94.50 180 LEU A N 1
ATOM 1439 C CA . LEU A 1 180 ? 1.620 -4.329 -12.838 1.00 94.50 180 LEU A CA 1
ATOM 1440 C C . LEU A 1 180 ? 2.582 -3.864 -13.939 1.00 94.50 180 LEU A C 1
ATOM 1442 O O . LEU A 1 180 ? 3.669 -3.382 -13.633 1.00 94.50 180 LEU A O 1
ATOM 1446 N N . ARG A 1 181 ? 2.186 -3.952 -15.216 1.00 95.19 181 ARG A N 1
ATOM 1447 C CA . ARG A 1 181 ? 3.017 -3.477 -16.333 1.00 95.19 181 ARG A CA 1
ATOM 1448 C C . ARG A 1 181 ? 3.312 -1.985 -16.225 1.00 95.19 181 ARG A C 1
ATOM 1450 O O . ARG A 1 181 ? 4.475 -1.600 -16.327 1.00 95.19 181 ARG A O 1
ATOM 1457 N N . SER A 1 182 ? 2.287 -1.156 -16.029 1.00 95.44 182 SER A N 1
ATOM 1458 C CA . SER A 1 182 ? 2.493 0.289 -15.926 1.00 95.44 182 SER A CA 1
ATOM 1459 C C . SER A 1 182 ? 3.218 0.648 -14.629 1.00 95.44 182 SER A C 1
ATOM 1461 O O . SER A 1 182 ? 4.116 1.480 -14.657 1.00 95.44 182 SER A O 1
ATOM 1463 N N . ARG A 1 183 ? 2.949 -0.067 -13.527 1.00 96.88 183 ARG A N 1
ATOM 1464 C CA . ARG A 1 183 ? 3.695 0.071 -12.266 1.00 96.88 183 ARG A CA 1
ATOM 1465 C C . ARG A 1 183 ? 5.185 -0.213 -12.424 1.00 96.88 183 ARG A C 1
ATOM 1467 O O . ARG A 1 183 ? 6.004 0.585 -11.979 1.00 96.88 183 ARG A O 1
ATOM 1474 N N . ALA A 1 184 ? 5.539 -1.317 -13.079 1.00 96.75 184 ALA A N 1
ATOM 1475 C CA . ALA A 1 184 ? 6.927 -1.686 -13.334 1.00 96.75 184 ALA A CA 1
ATOM 1476 C C . ALA A 1 184 ? 7.630 -0.664 -14.241 1.00 96.75 184 ALA A C 1
ATOM 1478 O O . ALA A 1 184 ? 8.768 -0.287 -13.968 1.00 96.75 184 ALA A O 1
ATOM 1479 N N . ALA A 1 185 ? 6.948 -0.190 -15.288 1.00 97.06 185 ALA A N 1
ATOM 1480 C CA . ALA A 1 185 ? 7.474 0.839 -16.180 1.00 97.06 185 ALA A CA 1
ATOM 1481 C C . ALA A 1 185 ? 7.725 2.164 -15.441 1.00 97.06 185 ALA A C 1
ATOM 1483 O O . ALA A 1 185 ? 8.844 2.670 -15.478 1.00 97.06 185 ALA A O 1
ATOM 1484 N N . SER A 1 186 ? 6.735 2.672 -14.697 1.00 97.75 186 SER A N 1
ATOM 1485 C CA . SER A 1 186 ? 6.870 3.908 -13.917 1.00 97.75 186 SER A CA 1
ATOM 1486 C C . SER A 1 186 ? 7.954 3.813 -12.845 1.00 97.75 186 SER A C 1
ATOM 1488 O O . SER A 1 186 ? 8.670 4.783 -12.620 1.00 97.75 186 SER A O 1
ATOM 1490 N N . LEU A 1 187 ? 8.122 2.650 -12.203 1.00 97.31 187 LEU A N 1
ATOM 1491 C CA . LEU A 1 187 ? 9.203 2.446 -11.237 1.00 97.31 187 LEU A CA 1
ATOM 1492 C C . LEU A 1 187 ? 10.582 2.515 -11.908 1.00 97.31 187 LEU A C 1
ATOM 1494 O O . LEU A 1 187 ? 11.489 3.135 -11.359 1.00 97.31 187 LEU A O 1
ATOM 1498 N N . VAL A 1 188 ? 10.746 1.912 -13.092 1.00 96.50 188 VAL A N 1
ATOM 1499 C CA . VAL A 1 188 ? 11.997 2.014 -13.865 1.00 96.50 188 VAL A CA 1
ATOM 1500 C C . VAL A 1 188 ? 12.296 3.473 -14.203 1.00 96.50 188 VAL A C 1
ATOM 1502 O O . VAL A 1 188 ? 13.383 3.946 -13.888 1.00 96.50 188 VAL A O 1
ATOM 1505 N N . GLU A 1 189 ? 11.332 4.195 -14.774 1.00 96.19 189 GLU A N 1
ATOM 1506 C CA . GLU A 1 189 ? 11.499 5.604 -15.158 1.00 96.19 189 GLU A CA 1
ATOM 1507 C C . GLU A 1 189 ? 11.866 6.490 -13.959 1.00 96.19 189 GLU A C 1
ATOM 1509 O O . GLU A 1 189 ? 12.784 7.311 -14.036 1.00 96.19 189 GLU A O 1
ATOM 1514 N N . LEU A 1 190 ? 11.190 6.287 -12.823 1.00 95.50 190 LEU A N 1
ATOM 1515 C CA . LEU A 1 190 ? 11.452 7.017 -11.586 1.00 95.50 190 LEU A CA 1
ATOM 1516 C C . LEU A 1 190 ? 12.887 6.793 -11.091 1.00 95.50 190 LEU A C 1
ATOM 1518 O O . LEU A 1 190 ? 13.590 7.744 -10.742 1.00 95.50 190 LEU A O 1
ATOM 1522 N N . LEU A 1 191 ? 13.342 5.539 -11.073 1.00 93.19 191 LEU A N 1
ATOM 1523 C CA . LEU A 1 191 ? 14.694 5.212 -10.630 1.00 93.19 191 LEU A CA 1
ATOM 1524 C C . LEU A 1 191 ? 15.757 5.684 -11.628 1.00 93.19 191 LEU A C 1
ATOM 1526 O O . LEU A 1 191 ? 16.821 6.132 -11.204 1.00 93.19 191 LEU A O 1
ATOM 1530 N N . GLU A 1 192 ? 15.488 5.635 -12.935 1.00 92.38 192 GLU A N 1
ATOM 1531 C CA . GLU A 1 192 ? 16.396 6.159 -13.962 1.00 92.38 192 GLU A CA 1
ATOM 1532 C C . GLU A 1 192 ? 16.608 7.664 -13.767 1.00 92.38 192 GLU A C 1
ATOM 1534 O O . GLU A 1 192 ? 17.751 8.132 -13.761 1.00 92.38 192 GLU A O 1
ATOM 1539 N N . MET A 1 193 ? 15.525 8.404 -13.515 1.00 90.69 193 MET A N 1
ATOM 1540 C CA . MET A 1 193 ? 15.576 9.832 -13.209 1.00 90.69 193 MET A CA 1
ATOM 1541 C C . MET A 1 193 ? 16.389 10.113 -11.939 1.00 90.69 193 MET A C 1
ATOM 1543 O O . MET A 1 193 ? 17.296 10.947 -11.965 1.00 90.69 193 MET A O 1
ATOM 1547 N N . LYS A 1 194 ? 16.126 9.394 -10.840 1.00 89.06 194 LYS A N 1
ATOM 1548 C CA . LYS A 1 194 ? 16.860 9.582 -9.576 1.00 89.06 194 LYS A CA 1
ATOM 1549 C C . LYS A 1 194 ? 18.352 9.270 -9.719 1.00 89.06 194 LYS A C 1
ATOM 1551 O O . LYS A 1 194 ? 19.181 10.051 -9.258 1.00 89.06 194 LYS A O 1
ATOM 1556 N N . ILE A 1 195 ? 18.714 8.187 -10.411 1.00 87.94 195 ILE A N 1
ATOM 1557 C CA . ILE A 1 195 ? 20.121 7.830 -10.665 1.00 87.94 195 ILE A CA 1
ATOM 1558 C C . ILE A 1 195 ? 20.810 8.887 -11.538 1.00 87.94 195 ILE A C 1
ATOM 1560 O O . ILE A 1 195 ? 21.978 9.204 -11.311 1.00 87.94 195 ILE A O 1
ATOM 1564 N N . MET A 1 196 ? 20.113 9.442 -12.532 1.00 86.06 196 MET A N 1
ATOM 1565 C CA . MET A 1 196 ? 20.646 10.523 -13.362 1.00 86.06 196 MET A CA 1
ATOM 1566 C C . MET A 1 196 ? 20.948 11.773 -12.522 1.00 86.06 196 MET A C 1
ATOM 1568 O O . MET A 1 196 ? 22.060 12.294 -12.598 1.00 86.06 196 MET A O 1
ATOM 1572 N N . ILE A 1 197 ? 20.000 12.203 -11.682 1.00 85.69 197 ILE A N 1
ATOM 1573 C CA . ILE A 1 197 ? 20.154 13.366 -10.792 1.00 85.69 197 ILE A CA 1
ATOM 1574 C C . ILE A 1 197 ? 21.288 13.145 -9.780 1.00 85.69 197 ILE A C 1
ATOM 1576 O O . ILE A 1 197 ? 22.075 14.054 -9.529 1.00 85.69 197 ILE A O 1
ATOM 1580 N N . ALA A 1 198 ? 21.419 11.936 -9.230 1.00 82.12 198 ALA A N 1
ATOM 1581 C CA . ALA A 1 198 ? 22.488 11.607 -8.289 1.00 82.12 198 ALA A CA 1
ATOM 1582 C C . ALA A 1 198 ? 23.892 11.670 -8.930 1.00 82.12 198 ALA A C 1
ATOM 1584 O O . ALA A 1 198 ? 24.865 12.022 -8.262 1.00 82.12 198 ALA A O 1
ATOM 1585 N N . ARG A 1 199 ? 24.015 11.348 -10.228 1.00 78.06 199 ARG A N 1
ATOM 1586 C CA . ARG A 1 199 ? 25.290 11.399 -10.971 1.00 78.06 199 ARG A CA 1
ATOM 1587 C C . ARG A 1 199 ? 25.690 12.815 -11.389 1.00 78.06 199 ARG A C 1
ATOM 1589 O O . ARG A 1 199 ? 26.878 13.130 -11.360 1.00 78.06 199 ARG A O 1
ATOM 1596 N N . ASP A 1 200 ? 24.724 13.648 -11.766 1.00 70.50 200 ASP A N 1
ATOM 1597 C CA . ASP A 1 200 ? 24.922 15.049 -12.152 1.00 70.50 200 ASP A CA 1
ATOM 1598 C C . ASP A 1 200 ? 24.021 15.954 -11.288 1.00 70.50 200 ASP A C 1
ATOM 1600 O O . ASP A 1 200 ? 22.954 16.379 -11.743 1.00 70.50 200 ASP A O 1
ATOM 1604 N N . PRO A 1 201 ? 24.420 16.258 -10.035 1.00 64.69 201 PRO A N 1
ATOM 1605 C CA . PRO A 1 201 ? 23.619 17.109 -9.167 1.00 64.69 201 PRO A CA 1
ATOM 1606 C C . PRO A 1 201 ? 23.465 18.498 -9.805 1.00 64.69 201 PRO A C 1
ATOM 1608 O O . PRO A 1 201 ? 24.460 19.041 -10.303 1.00 64.69 201 PRO A O 1
ATOM 1611 N N . PRO A 1 202 ? 22.253 19.087 -9.802 1.00 63.09 202 PRO A N 1
ATOM 1612 C CA . PRO A 1 202 ? 22.051 20.434 -10.317 1.00 63.09 202 PRO A CA 1
ATOM 1613 C C . PRO A 1 202 ? 22.989 21.407 -9.595 1.00 63.09 202 PRO A C 1
ATOM 1615 O O . PRO A 1 202 ? 23.199 21.290 -8.385 1.00 63.09 202 PRO A O 1
ATOM 1618 N N . ASP A 1 203 ? 23.573 22.342 -10.347 1.00 64.56 203 ASP A N 1
ATOM 1619 C CA . ASP A 1 203 ? 24.480 23.369 -9.823 1.00 64.56 203 ASP A CA 1
ATOM 1620 C C . ASP A 1 203 ? 23.652 24.371 -9.004 1.00 64.56 203 ASP A C 1
ATOM 1622 O O . ASP A 1 203 ? 23.202 25.404 -9.500 1.00 64.56 203 ASP A O 1
ATOM 1626 N N . LEU A 1 204 ? 23.321 23.990 -7.769 1.00 67.50 204 LEU A N 1
ATOM 1627 C CA . LEU A 1 204 ? 22.626 24.862 -6.839 1.00 67.50 204 LEU A CA 1
ATOM 1628 C C . LEU A 1 204 ? 23.644 25.905 -6.362 1.00 67.50 204 LEU A C 1
ATOM 1630 O O . LEU A 1 204 ? 24.709 25.505 -5.881 1.00 67.50 204 LEU A O 1
ATOM 1634 N N . PRO A 1 205 ? 23.357 27.215 -6.486 1.00 65.81 205 PRO A N 1
ATOM 1635 C CA . PRO A 1 205 ? 24.235 28.231 -5.930 1.00 65.81 205 PRO A CA 1
ATOM 1636 C C . PRO A 1 205 ? 24.420 27.947 -4.440 1.00 65.81 205 PRO A C 1
ATOM 1638 O O . PRO A 1 205 ? 23.448 27.624 -3.747 1.00 65.81 205 PRO A O 1
ATOM 1641 N N . ASP A 1 206 ? 25.667 28.030 -3.968 1.00 63.72 206 ASP A N 1
ATOM 1642 C CA . ASP A 1 206 ? 25.958 27.904 -2.545 1.00 63.72 206 ASP A CA 1
ATOM 1643 C C . ASP A 1 206 ? 25.007 28.832 -1.770 1.00 63.72 206 ASP A C 1
ATOM 1645 O O . ASP A 1 206 ? 24.747 29.959 -2.219 1.00 63.72 206 ASP A O 1
ATOM 1649 N N . PRO A 1 207 ? 24.429 28.367 -0.645 1.00 68.75 207 PRO A N 1
ATOM 1650 C CA . PRO A 1 207 ? 23.591 29.227 0.172 1.00 68.75 207 PRO A CA 1
ATOM 1651 C C . PRO A 1 207 ? 24.385 30.500 0.488 1.00 68.75 207 PRO A C 1
ATOM 1653 O O . PRO A 1 207 ? 25.578 30.394 0.784 1.00 68.75 207 PRO A O 1
ATOM 1656 N N . PRO A 1 208 ? 23.764 31.690 0.399 1.00 70.81 208 PRO A N 1
ATOM 1657 C CA . PRO A 1 208 ? 24.468 32.933 0.666 1.00 70.81 208 PRO A CA 1
ATOM 1658 C C . PRO A 1 208 ? 25.132 32.839 2.037 1.00 70.81 208 PRO A C 1
ATOM 1660 O O . PRO A 1 208 ? 24.501 32.365 2.987 1.00 70.81 208 PRO A O 1
ATOM 1663 N N . ASP A 1 209 ? 26.393 33.271 2.122 1.00 60.16 209 ASP A N 1
ATOM 1664 C CA . ASP A 1 209 ? 27.126 33.383 3.380 1.00 60.16 209 ASP A CA 1
ATOM 1665 C C . ASP A 1 209 ? 26.305 34.257 4.336 1.00 60.16 209 ASP A C 1
ATOM 1667 O O . ASP A 1 209 ? 26.328 35.489 4.277 1.00 60.16 209 ASP A O 1
ATOM 1671 N N . LEU A 1 210 ? 25.512 33.614 5.196 1.00 62.16 210 LEU A N 1
ATOM 1672 C CA . LEU A 1 210 ? 24.784 34.303 6.245 1.00 62.16 210 LEU A CA 1
ATOM 1673 C C . LEU A 1 210 ? 25.842 34.885 7.187 1.00 62.16 210 LEU A C 1
ATOM 1675 O O . LEU A 1 210 ? 26.665 34.123 7.707 1.00 62.16 210 LEU A O 1
ATOM 1679 N N . PRO A 1 211 ? 25.854 36.210 7.423 1.00 60.16 211 PRO A N 1
ATOM 1680 C CA . PRO A 1 211 ? 26.781 36.797 8.372 1.00 60.16 211 PRO A CA 1
ATOM 1681 C C . PRO A 1 211 ? 26.575 36.115 9.724 1.00 60.16 211 PRO A C 1
ATOM 1683 O O . PRO A 1 211 ? 25.450 36.006 10.216 1.00 60.16 211 PRO A O 1
ATOM 1686 N N . GLY A 1 212 ? 27.671 35.597 10.283 1.00 50.50 212 GLY A N 1
ATOM 1687 C CA . GLY A 1 212 ? 27.654 34.828 11.519 1.00 50.50 212 GLY A CA 1
ATOM 1688 C C . GLY A 1 212 ? 26.890 35.571 12.609 1.00 50.50 212 GLY A C 1
ATOM 1689 O O . GLY A 1 212 ? 27.231 36.703 12.953 1.00 50.50 212 GLY A O 1
ATOM 1690 N N . LEU A 1 213 ? 25.853 34.927 13.150 1.00 53.38 213 LEU A N 1
ATOM 1691 C CA . LEU A 1 213 ? 25.145 35.421 14.323 1.00 53.38 213 LEU A CA 1
ATOM 1692 C C . LEU A 1 213 ? 26.173 35.665 15.444 1.00 53.38 213 LEU A C 1
ATOM 1694 O O . LEU A 1 213 ? 26.887 34.729 15.826 1.00 53.38 213 LEU A O 1
ATOM 1698 N N . PRO A 1 214 ? 26.281 36.890 15.985 1.00 44.59 214 PRO A N 1
ATOM 1699 C CA . PRO A 1 214 ? 27.202 37.161 17.074 1.00 44.59 214 PRO A CA 1
ATOM 1700 C C . PRO A 1 214 ? 26.695 36.438 18.327 1.00 44.59 214 PRO A C 1
ATOM 1702 O O . PRO A 1 214 ? 25.703 36.843 18.924 1.00 44.59 214 PRO A O 1
ATOM 1705 N N . GLY A 1 215 ? 27.355 35.345 18.727 1.00 51.53 215 GLY A N 1
ATOM 1706 C CA . GLY A 1 215 ? 27.071 34.719 20.024 1.00 51.53 215 GLY A CA 1
ATOM 1707 C C . GLY A 1 215 ? 27.483 33.262 20.228 1.00 51.53 215 GLY A C 1
ATOM 1708 O O . GLY A 1 215 ? 27.655 32.853 21.372 1.00 51.53 215 GLY A O 1
ATOM 1709 N N . CYS A 1 216 ? 27.706 32.461 19.184 1.00 42.75 216 CYS A N 1
ATOM 1710 C CA . CYS A 1 216 ? 28.046 31.045 19.382 1.00 42.75 216 CYS A CA 1
ATOM 1711 C C . CYS A 1 216 ? 29.556 30.825 19.576 1.00 42.75 216 CYS A C 1
ATOM 1713 O O . CYS A 1 216 ? 30.266 30.383 18.674 1.00 42.75 216 CYS A O 1
ATOM 1715 N N . ARG A 1 217 ? 30.066 31.089 20.785 1.00 49.62 217 ARG A N 1
ATOM 1716 C CA . ARG A 1 217 ? 31.366 30.557 21.231 1.00 49.62 217 ARG A CA 1
ATOM 1717 C C . ARG A 1 217 ? 31.227 29.068 21.573 1.00 49.62 217 ARG A C 1
ATOM 1719 O O . ARG A 1 217 ? 31.155 28.740 22.748 1.00 49.62 217 ARG A O 1
ATOM 1726 N N . ALA A 1 218 ? 31.153 28.201 20.561 1.00 52.91 218 ALA A N 1
ATOM 1727 C CA . ALA A 1 218 ? 31.545 26.780 20.611 1.00 52.91 218 ALA A CA 1
ATOM 1728 C C . ALA A 1 218 ? 31.070 26.039 19.348 1.00 52.91 218 ALA A C 1
ATOM 1730 O O . ALA A 1 218 ? 30.067 25.333 19.363 1.00 52.91 218 ALA A O 1
ATOM 1731 N N . CYS A 1 219 ? 31.808 26.155 18.248 1.00 37.41 219 CYS A N 1
ATOM 1732 C CA . CYS A 1 219 ? 31.850 25.096 17.241 1.00 37.41 219 CYS A CA 1
ATOM 1733 C C . CYS A 1 219 ? 33.291 25.005 16.728 1.00 37.41 219 CYS A C 1
ATOM 1735 O O . CYS A 1 219 ? 33.816 26.018 16.261 1.00 37.41 219 CYS A O 1
ATOM 1737 N N . PRO A 1 220 ? 33.968 23.848 16.840 1.00 50.91 220 PRO A N 1
ATOM 1738 C CA . PRO A 1 220 ? 35.253 23.664 16.184 1.00 50.91 220 PRO A CA 1
ATOM 1739 C C . PRO A 1 220 ? 35.046 23.819 14.674 1.00 50.91 220 PRO A C 1
ATOM 1741 O O . PRO A 1 220 ? 34.071 23.312 14.118 1.00 50.91 220 PRO A O 1
ATOM 1744 N N . ALA A 1 221 ? 35.932 24.586 14.039 1.00 54.06 221 ALA A N 1
ATOM 1745 C CA . ALA A 1 221 ? 35.864 24.931 12.627 1.00 54.06 221 ALA A CA 1
ATOM 1746 C C . ALA A 1 221 ? 35.566 23.697 11.759 1.00 54.06 221 ALA A C 1
ATOM 1748 O O . ALA A 1 221 ? 36.219 22.658 11.873 1.00 54.06 221 ALA A O 1
ATOM 1749 N N . ARG A 1 222 ? 34.567 23.827 10.881 1.00 47.88 222 ARG A N 1
ATOM 1750 C CA . ARG A 1 222 ? 34.251 22.829 9.858 1.00 47.88 222 ARG A CA 1
ATOM 1751 C C . ARG A 1 222 ? 35.514 22.628 9.001 1.00 47.88 222 ARG A C 1
ATOM 1753 O O . ARG A 1 222 ? 36.060 23.630 8.536 1.00 47.88 222 ARG A O 1
ATOM 1760 N N . PRO A 1 223 ? 36.008 21.397 8.790 1.00 47.38 223 PRO A N 1
ATOM 1761 C CA . PRO A 1 223 ? 37.166 21.192 7.930 1.00 47.38 223 PRO A CA 1
ATOM 1762 C C . PRO A 1 223 ? 36.840 21.675 6.513 1.00 47.38 223 PRO A C 1
ATOM 1764 O O . PRO A 1 223 ? 35.735 21.452 6.009 1.00 47.38 223 PRO A O 1
ATOM 1767 N N . ALA A 1 224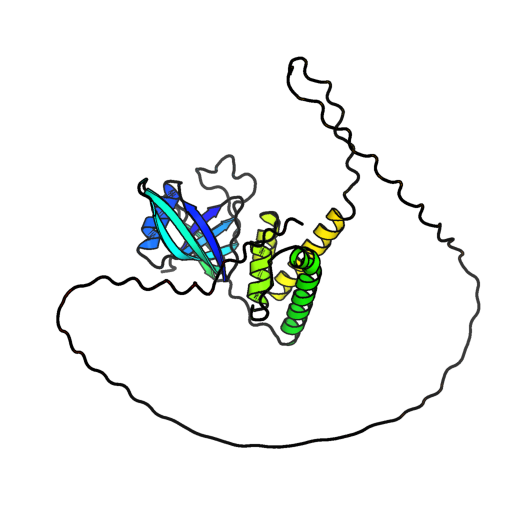 ? 37.796 22.370 5.893 1.00 51.38 224 ALA A N 1
ATOM 1768 C CA . ALA A 1 224 ? 37.673 22.867 4.529 1.00 51.38 224 ALA A CA 1
ATOM 1769 C C . ALA A 1 224 ? 37.301 21.716 3.580 1.00 51.38 224 ALA A C 1
ATOM 1771 O O . ALA A 1 224 ? 37.917 20.648 3.614 1.00 51.38 224 ALA A O 1
ATOM 1772 N N . ARG A 1 225 ? 36.283 21.926 2.734 1.00 46.66 225 ARG A N 1
ATOM 1773 C CA . ARG A 1 225 ? 35.943 20.977 1.667 1.00 46.66 225 ARG A CA 1
ATOM 1774 C C . ARG A 1 225 ? 37.171 20.801 0.758 1.00 46.66 225 ARG A C 1
ATOM 1776 O O . ARG A 1 225 ? 37.747 21.809 0.349 1.00 46.66 225 ARG A O 1
ATOM 1783 N N . PRO A 1 226 ? 37.567 19.566 0.410 1.00 46.22 226 PRO A N 1
ATOM 1784 C CA . PRO A 1 226 ? 38.621 19.359 -0.572 1.00 46.22 226 PRO A CA 1
ATOM 1785 C C . PRO A 1 226 ? 38.187 19.939 -1.924 1.00 46.22 226 PRO A C 1
ATOM 1787 O O . PRO A 1 226 ? 37.024 19.820 -2.320 1.00 46.22 226 PRO A O 1
ATOM 1790 N N . ALA A 1 227 ? 39.124 20.585 -2.619 1.00 48.81 227 ALA A N 1
ATOM 1791 C CA . ALA A 1 227 ? 38.887 21.175 -3.929 1.00 48.81 227 ALA A CA 1
ATOM 1792 C C . ALA A 1 227 ? 38.391 20.108 -4.920 1.00 48.81 227 ALA A C 1
ATOM 1794 O O . ALA A 1 227 ? 38.990 19.037 -5.046 1.00 48.81 227 ALA A O 1
ATOM 1795 N N . ARG A 1 228 ? 37.292 20.401 -5.631 1.00 46.59 228 ARG A N 1
ATOM 1796 C CA . ARG A 1 228 ? 36.802 19.559 -6.731 1.00 46.59 228 ARG A CA 1
ATOM 1797 C C . ARG A 1 228 ? 37.907 19.433 -7.795 1.00 46.59 228 ARG A C 1
ATOM 1799 O O . ARG A 1 228 ? 38.441 20.463 -8.209 1.00 46.59 228 ARG A O 1
ATOM 1806 N N . PRO A 1 229 ? 38.238 18.224 -8.281 1.00 47.91 229 PRO A N 1
ATOM 1807 C CA . PRO A 1 229 ? 39.134 18.087 -9.420 1.00 47.91 229 PRO A CA 1
ATOM 1808 C C . PRO A 1 229 ? 38.495 18.723 -10.662 1.00 47.91 229 PRO A C 1
ATOM 1810 O O . PRO A 1 229 ? 37.291 18.588 -10.898 1.00 47.91 229 PRO A O 1
ATOM 1813 N N . ALA A 1 230 ? 39.304 19.434 -11.447 1.00 46.41 230 ALA A N 1
ATOM 1814 C CA . ALA A 1 230 ? 38.861 20.090 -12.670 1.00 46.41 230 ALA A CA 1
ATOM 1815 C C . ALA A 1 230 ? 38.296 19.058 -13.664 1.00 46.41 230 ALA A C 1
ATOM 1817 O O . ALA A 1 230 ? 38.951 18.061 -13.977 1.00 46.41 230 ALA A O 1
ATOM 1818 N N . ARG A 1 231 ? 37.078 19.301 -14.170 1.00 46.12 231 ARG A N 1
ATOM 1819 C CA . ARG A 1 231 ? 36.492 18.516 -15.268 1.00 46.12 231 ARG A CA 1
ATOM 1820 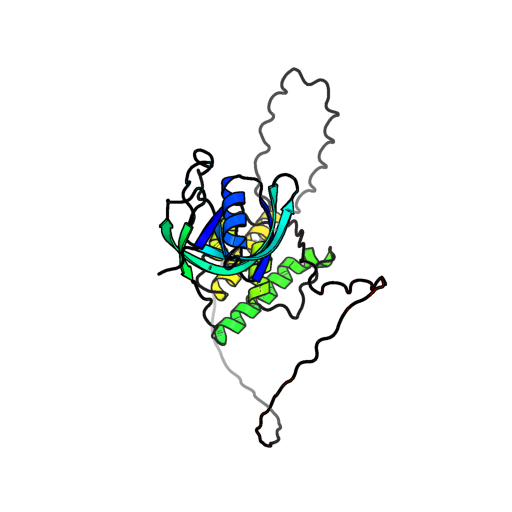C C . ARG A 1 231 ? 37.422 18.606 -16.492 1.00 46.12 231 ARG A C 1
ATOM 1822 O O . ARG A 1 231 ? 37.773 19.723 -16.876 1.00 46.12 231 ARG A O 1
ATOM 1829 N N . PRO A 1 232 ? 37.797 17.490 -17.144 1.00 43.16 232 PRO A N 1
ATOM 1830 C CA . PRO A 1 232 ? 38.517 17.562 -18.408 1.00 43.16 232 PRO A CA 1
ATOM 1831 C C . PRO A 1 232 ? 37.628 18.221 -19.470 1.00 43.16 232 PRO A C 1
ATOM 1833 O O . PRO A 1 232 ? 36.433 17.927 -19.576 1.00 43.16 232 PRO A O 1
ATOM 1836 N N . ALA A 1 233 ? 38.214 19.133 -20.245 1.00 42.00 233 ALA A N 1
ATOM 1837 C CA . ALA A 1 233 ? 37.534 19.823 -21.331 1.00 42.00 233 ALA A CA 1
ATOM 1838 C C . ALA A 1 233 ? 37.011 18.808 -22.361 1.00 42.00 233 ALA A C 1
ATOM 1840 O O . ALA A 1 233 ? 37.765 17.984 -22.881 1.00 42.00 233 ALA A O 1
ATOM 1841 N N . ARG A 1 234 ? 35.709 18.871 -22.668 1.00 41.12 234 ARG A N 1
ATOM 1842 C CA . ARG A 1 234 ? 35.127 18.145 -23.804 1.00 41.12 234 ARG A CA 1
ATOM 1843 C C . ARG A 1 234 ? 35.806 18.630 -25.095 1.00 41.12 234 ARG A C 1
ATOM 1845 O O . ARG A 1 234 ? 35.824 19.841 -25.318 1.00 41.12 234 ARG A O 1
ATOM 1852 N N . PRO A 1 235 ? 36.316 17.742 -25.966 1.00 35.81 235 PRO A N 1
ATOM 1853 C CA . PRO A 1 235 ? 36.790 18.165 -27.274 1.00 35.81 235 PRO A CA 1
ATOM 1854 C C . PRO A 1 235 ? 35.610 18.685 -28.101 1.00 35.81 235 PRO A C 1
ATOM 1856 O O . PRO A 1 235 ? 34.553 18.054 -28.181 1.00 35.81 235 PRO A O 1
ATOM 1859 N N . ALA A 1 236 ? 35.796 19.862 -28.696 1.00 37.66 236 ALA A N 1
ATOM 1860 C CA . ALA A 1 236 ? 34.849 20.473 -29.610 1.00 37.66 236 ALA A CA 1
ATOM 1861 C C . ALA A 1 236 ? 34.654 19.564 -30.832 1.00 37.66 236 ALA A C 1
ATOM 1863 O O . ALA A 1 236 ? 35.551 19.409 -31.661 1.00 37.66 236 ALA A O 1
ATOM 1864 N N . LEU A 1 237 ? 33.472 18.958 -30.955 1.00 39.34 237 LEU A N 1
ATOM 1865 C CA . LEU A 1 237 ? 33.044 18.339 -32.202 1.00 39.34 237 LEU A CA 1
ATOM 1866 C C . LEU A 1 237 ? 32.764 19.461 -33.204 1.00 39.34 237 LEU A C 1
ATOM 1868 O O . LEU A 1 237 ? 31.728 20.124 -33.159 1.00 39.34 237 LEU A O 1
ATOM 1872 N N . HIS A 1 238 ? 33.729 19.680 -34.095 1.00 36.56 238 HIS A N 1
ATOM 1873 C CA . HIS A 1 238 ? 33.566 20.504 -35.281 1.00 36.56 238 HIS A CA 1
ATOM 1874 C C . HIS A 1 238 ? 32.397 19.969 -36.116 1.00 36.56 238 HIS A C 1
ATOM 1876 O O . HIS A 1 238 ? 32.464 18.899 -36.718 1.00 36.56 238 HIS A O 1
ATOM 1882 N N . CYS A 1 239 ? 31.317 20.745 -36.162 1.00 30.09 239 CYS A N 1
ATOM 1883 C CA . CYS A 1 239 ? 30.237 20.572 -37.117 1.00 30.09 239 CYS A CA 1
ATOM 1884 C C . CYS A 1 239 ? 30.683 21.175 -38.457 1.00 30.09 239 CYS A C 1
ATOM 1886 O O . CYS A 1 239 ? 30.667 22.394 -38.627 1.00 30.09 239 CYS A O 1
ATOM 1888 N N . SER A 1 240 ? 31.098 20.342 -39.413 1.00 34.94 240 SER A N 1
ATOM 1889 C CA . SER A 1 240 ? 31.234 20.742 -40.817 1.00 34.94 240 SER A CA 1
ATOM 1890 C C . SER A 1 240 ? 30.072 20.160 -41.624 1.00 34.94 240 SER A C 1
ATOM 1892 O O . SER A 1 240 ? 29.953 18.959 -41.863 1.00 34.94 240 SER A O 1
ATOM 1894 N N . ARG A 1 241 ? 29.158 21.044 -42.031 1.00 33.75 241 ARG A N 1
ATOM 1895 C CA . ARG A 1 241 ? 28.082 20.737 -42.977 1.00 33.75 241 ARG A CA 1
ATOM 1896 C C . ARG A 1 241 ? 28.626 20.664 -44.411 1.00 33.75 241 ARG A C 1
ATOM 1898 O O . ARG A 1 241 ? 29.197 21.630 -44.896 1.00 33.75 241 ARG A O 1
ATOM 1905 N N . SER A 1 242 ? 28.236 19.583 -45.094 1.00 30.67 242 SER A N 1
ATOM 1906 C CA . SER A 1 242 ? 27.789 19.505 -46.499 1.00 30.67 242 SER A CA 1
ATOM 1907 C C . SER A 1 242 ? 28.780 19.774 -47.644 1.00 30.67 242 SER A C 1
ATOM 1909 O O . SER A 1 242 ? 29.206 20.905 -47.860 1.00 30.67 242 SER A O 1
ATOM 1911 N N . LYS A 1 243 ? 28.933 18.769 -48.527 1.00 32.31 243 LYS A N 1
ATOM 1912 C CA . LYS A 1 243 ? 28.590 18.897 -49.962 1.00 32.31 243 LYS A CA 1
ATOM 1913 C C . LYS A 1 243 ? 28.493 17.529 -50.679 1.00 32.31 243 LYS A C 1
ATOM 1915 O O . LYS A 1 243 ? 29.485 16.839 -50.826 1.00 32.31 243 LYS A O 1
ATOM 1920 N N . ARG A 1 244 ? 27.269 17.238 -51.150 1.00 32.69 244 ARG A N 1
ATOM 1921 C CA . ARG A 1 244 ? 26.826 16.649 -52.444 1.00 32.69 244 ARG A CA 1
ATOM 1922 C C . ARG A 1 244 ? 27.484 15.376 -53.018 1.00 32.69 244 ARG A C 1
ATOM 1924 O O . ARG A 1 244 ? 28.666 15.371 -53.322 1.00 32.69 244 ARG A O 1
ATOM 1931 N N . GLY A 1 245 ? 26.611 14.445 -53.431 1.00 28.89 245 GLY A N 1
ATOM 1932 C CA . GLY A 1 245 ? 26.776 13.642 -54.656 1.00 28.89 245 GLY A CA 1
ATOM 1933 C C . GLY A 1 245 ? 26.396 12.163 -54.515 1.00 28.89 245 GLY A C 1
ATOM 1934 O O . GLY A 1 245 ? 27.193 11.389 -54.008 1.00 28.89 245 GLY A O 1
ATOM 1935 N N . GLY A 1 246 ? 25.200 11.763 -54.973 1.00 26.42 246 GLY A N 1
ATOM 1936 C CA . GLY A 1 246 ? 24.914 10.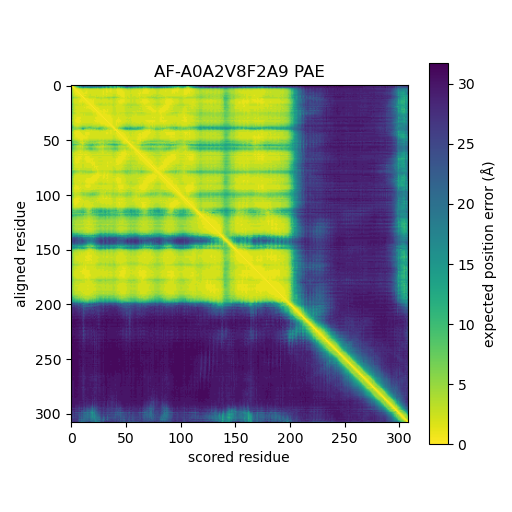357 -55.335 1.00 26.42 246 GLY A CA 1
ATOM 1937 C C . GLY A 1 246 ? 25.469 10.019 -56.736 1.00 26.42 246 GLY A C 1
ATOM 1938 O O . GLY A 1 246 ? 26.216 10.842 -57.266 1.00 26.42 246 GLY A O 1
ATOM 1939 N N . PRO A 1 247 ? 25.049 8.924 -57.413 1.00 46.41 247 PRO A N 1
ATOM 1940 C CA . PRO A 1 247 ? 24.129 7.864 -56.984 1.00 46.41 247 PRO A CA 1
ATOM 1941 C C . PRO A 1 247 ? 24.602 6.416 -57.314 1.00 46.41 247 PRO A C 1
ATOM 1943 O O . PRO A 1 247 ? 25.632 6.198 -57.940 1.00 46.41 247 PRO A O 1
ATOM 1946 N N . ALA A 1 248 ? 23.723 5.461 -56.978 1.00 28.77 248 ALA A N 1
ATOM 1947 C CA . ALA A 1 248 ? 23.453 4.189 -57.669 1.00 28.77 248 ALA A CA 1
ATOM 1948 C C . ALA A 1 248 ? 24.282 2.925 -57.340 1.00 28.77 248 ALA A C 1
ATOM 1950 O O . ALA A 1 248 ? 25.478 2.851 -57.584 1.00 28.77 248 ALA A O 1
ATOM 1951 N N . THR A 1 249 ? 23.550 1.888 -56.901 1.00 29.95 249 THR A N 1
ATOM 1952 C CA . THR A 1 249 ? 23.428 0.513 -57.460 1.00 29.95 249 THR A CA 1
ATOM 1953 C C . THR A 1 249 ? 23.422 -0.597 -56.392 1.00 29.95 249 THR A C 1
ATOM 1955 O O . THR A 1 249 ? 24.375 -0.821 -55.659 1.00 29.95 249 THR A O 1
ATOM 1958 N N . THR A 1 250 ? 22.285 -1.293 -56.306 1.00 28.31 250 THR A N 1
ATOM 1959 C CA . THR A 1 250 ? 22.099 -2.678 -55.807 1.00 28.31 250 THR A CA 1
ATOM 1960 C C . THR A 1 250 ? 22.526 -3.665 -56.925 1.00 28.31 250 THR A C 1
ATOM 1962 O O . THR A 1 250 ? 22.781 -3.181 -58.030 1.00 28.31 250 THR A O 1
ATOM 1965 N N . PRO A 1 251 ? 22.457 -5.015 -56.797 1.00 48.25 251 PRO A N 1
ATOM 1966 C CA . PRO A 1 251 ? 22.327 -5.931 -55.640 1.00 48.25 251 PRO A CA 1
ATOM 1967 C C . PRO A 1 251 ? 23.288 -7.157 -55.715 1.00 48.25 251 PRO A C 1
ATOM 1969 O O . PRO A 1 251 ? 23.945 -7.342 -56.725 1.00 48.25 251 PRO A O 1
ATOM 1972 N N . LEU A 1 252 ? 23.320 -8.034 -54.690 1.00 28.17 252 LEU A N 1
ATOM 1973 C CA . LEU A 1 252 ? 23.605 -9.503 -54.750 1.00 28.17 252 LEU A CA 1
ATOM 1974 C C . LEU A 1 252 ? 23.628 -10.054 -53.300 1.00 28.17 252 LEU A C 1
ATOM 1976 O O . LEU A 1 252 ? 24.434 -9.609 -52.496 1.00 28.17 252 LEU A O 1
ATOM 1980 N N . ARG A 1 253 ? 22.621 -10.783 -52.791 1.00 25.30 253 ARG A N 1
ATOM 1981 C CA . ARG A 1 253 ? 22.291 -12.227 -52.923 1.00 25.30 253 ARG A CA 1
ATOM 1982 C C . ARG A 1 253 ? 23.445 -13.209 -52.638 1.00 25.30 253 ARG A C 1
ATOM 1984 O O . ARG A 1 253 ? 24.340 -13.336 -53.459 1.00 25.30 253 ARG A O 1
ATOM 1991 N N . CYS A 1 254 ? 23.325 -13.953 -51.529 1.00 24.97 254 CYS A N 1
ATOM 1992 C CA . CYS A 1 254 ? 23.413 -15.428 -51.375 1.00 24.97 254 CYS A CA 1
ATOM 1993 C C . CYS A 1 254 ? 23.474 -15.742 -49.860 1.00 24.97 254 CYS A C 1
ATOM 1995 O O . CYS A 1 254 ? 24.289 -15.159 -49.163 1.00 24.97 254 CYS A O 1
ATOM 1997 N N . ALA A 1 255 ? 22.525 -16.436 -49.224 1.00 26.42 255 ALA A N 1
ATOM 1998 C CA . ALA A 1 255 ? 22.002 -17.797 -49.402 1.00 26.42 255 ALA A CA 1
ATOM 1999 C C . ALA A 1 255 ? 22.771 -18.867 -48.601 1.00 26.42 255 ALA A C 1
ATOM 2001 O O . ALA A 1 255 ? 23.991 -18.956 -48.667 1.00 26.42 255 ALA A O 1
ATOM 2002 N N . SER A 1 256 ? 21.966 -19.747 -47.988 1.00 28.23 256 SER A N 1
ATOM 2003 C CA . SER A 1 256 ? 22.259 -21.091 -47.459 1.00 28.23 256 SER A CA 1
ATOM 2004 C C . SER A 1 256 ? 22.863 -21.190 -46.047 1.00 28.23 256 SER A C 1
ATOM 2006 O O . SER A 1 256 ? 23.658 -20.357 -45.648 1.00 28.23 256 SER A O 1
ATOM 2008 N N . ALA A 1 257 ? 22.564 -22.196 -45.222 1.00 29.55 257 ALA A N 1
ATOM 2009 C CA . ALA A 1 257 ? 21.484 -23.184 -45.185 1.00 29.55 257 ALA A CA 1
ATOM 2010 C C . ALA A 1 257 ? 21.680 -24.055 -43.930 1.00 29.55 257 ALA A C 1
ATOM 2012 O O . ALA A 1 257 ? 22.732 -24.663 -43.791 1.00 29.55 257 ALA A O 1
ATOM 2013 N N . SER A 1 258 ? 20.587 -24.285 -43.190 1.00 26.22 258 SER A N 1
ATOM 2014 C CA . SER A 1 258 ? 20.186 -25.605 -42.658 1.00 26.22 258 SER A CA 1
ATOM 2015 C C . SER A 1 258 ? 21.028 -26.230 -41.511 1.00 26.22 258 SER A C 1
ATOM 2017 O O . SER A 1 258 ? 22.191 -25.918 -41.349 1.00 26.22 258 SER A O 1
ATOM 2019 N N . ARG A 1 259 ? 20.538 -27.138 -40.651 1.00 32.59 259 ARG A N 1
ATOM 2020 C CA . ARG A 1 259 ? 19.521 -28.187 -40.834 1.00 32.59 259 ARG A CA 1
ATOM 2021 C C . ARG A 1 259 ? 19.276 -28.899 -39.477 1.00 32.59 259 ARG A C 1
ATOM 2023 O O . ARG A 1 259 ? 20.247 -29.189 -38.792 1.00 32.59 259 ARG A O 1
ATOM 2030 N N . THR A 1 260 ? 18.018 -29.319 -39.237 1.00 29.34 260 THR A N 1
ATOM 2031 C CA . THR A 1 260 ? 17.565 -30.609 -38.613 1.00 29.34 260 THR A CA 1
ATOM 2032 C C . THR A 1 260 ? 17.874 -30.899 -37.131 1.00 29.34 260 THR A C 1
ATOM 2034 O O . THR A 1 260 ? 18.899 -30.475 -36.636 1.00 29.34 260 THR A O 1
ATOM 2037 N N . ARG A 1 261 ? 17.112 -31.670 -36.331 1.00 29.45 261 ARG A N 1
ATOM 2038 C CA . ARG A 1 261 ? 15.895 -32.545 -36.361 1.00 29.45 261 ARG A CA 1
ATOM 2039 C C . ARG A 1 261 ? 15.637 -32.859 -34.851 1.00 29.45 261 ARG A C 1
ATOM 2041 O O . ARG A 1 261 ? 16.613 -32.898 -34.120 1.00 29.45 261 ARG A O 1
ATOM 2048 N N . SER A 1 262 ? 14.444 -32.954 -34.251 1.00 26.20 262 SER A N 1
ATOM 2049 C CA . SER A 1 262 ? 13.243 -33.799 -34.446 1.00 26.20 262 SER A CA 1
ATOM 2050 C C . SER A 1 262 ? 13.042 -34.790 -33.275 1.00 26.20 262 SER A C 1
ATOM 2052 O O . SER A 1 262 ? 13.981 -35.489 -32.917 1.00 26.20 262 SER A O 1
ATOM 2054 N N . ALA A 1 263 ? 11.778 -34.860 -32.816 1.00 28.09 263 ALA A N 1
ATOM 2055 C CA . ALA A 1 263 ? 11.052 -35.970 -32.161 1.00 28.09 263 ALA A CA 1
ATOM 2056 C C . ALA A 1 263 ? 11.433 -36.345 -30.702 1.00 28.09 263 ALA A C 1
ATOM 2058 O O . ALA A 1 263 ? 12.572 -36.181 -30.300 1.00 28.09 263 ALA A O 1
ATOM 2059 N N . THR A 1 264 ? 10.542 -36.816 -29.811 1.00 27.08 264 THR A N 1
ATOM 2060 C CA . THR A 1 264 ? 9.354 -37.688 -29.972 1.00 27.08 264 THR A CA 1
ATOM 2061 C C . THR A 1 264 ? 8.546 -37.755 -28.648 1.00 27.08 264 THR A C 1
ATOM 2063 O O . THR A 1 264 ? 9.185 -37.765 -27.607 1.00 27.08 264 THR A O 1
ATOM 2066 N N . MET A 1 265 ? 7.204 -37.920 -28.739 1.00 26.94 265 MET A N 1
ATOM 2067 C CA . MET A 1 265 ? 6.295 -38.830 -27.964 1.00 26.94 265 MET A CA 1
ATOM 2068 C C . MET A 1 265 ? 6.241 -38.748 -26.413 1.00 26.94 265 MET A C 1
ATOM 2070 O O . MET A 1 265 ? 7.217 -38.405 -25.777 1.00 26.94 265 MET A O 1
ATOM 2074 N N . SER A 1 266 ? 5.221 -39.175 -25.655 1.00 25.45 266 SER A N 1
ATOM 2075 C CA . SER A 1 266 ? 3.798 -39.569 -25.770 1.00 25.45 266 SER A CA 1
ATOM 2076 C C . SER A 1 266 ? 3.439 -40.240 -24.418 1.00 25.45 266 SER A C 1
ATOM 2078 O O . SER A 1 266 ? 4.321 -40.834 -23.803 1.00 25.45 266 SER A O 1
ATOM 2080 N N . GLY A 1 267 ? 2.165 -40.224 -23.995 1.00 24.03 267 GLY A N 1
ATOM 2081 C CA . GLY A 1 267 ? 1.598 -41.136 -22.973 1.00 24.03 267 GLY A CA 1
ATOM 2082 C C . GLY A 1 267 ? 1.082 -40.440 -21.702 1.00 24.03 267 GLY A C 1
ATOM 2083 O O . GLY A 1 267 ? 1.858 -39.807 -21.002 1.00 24.03 267 GLY A O 1
ATOM 2084 N N . CYS A 1 268 ? -0.243 -40.369 -21.477 1.00 22.98 268 CYS A N 1
ATOM 2085 C CA . CYS A 1 268 ? -1.096 -41.354 -20.757 1.00 22.98 268 CYS A CA 1
ATOM 2086 C C . CYS A 1 268 ? -0.817 -41.405 -19.239 1.00 22.98 268 CYS A C 1
ATOM 2088 O O . CYS A 1 268 ? 0.335 -41.420 -18.847 1.00 22.98 268 CYS A O 1
ATOM 2090 N N . ALA A 1 269 ? -1.755 -41.544 -18.300 1.00 24.58 269 ALA A N 1
ATOM 2091 C CA . ALA A 1 269 ? -3.218 -41.563 -18.218 1.00 24.58 269 ALA A CA 1
ATOM 2092 C C . ALA A 1 269 ? -3.575 -41.682 -16.708 1.00 24.58 269 ALA A C 1
ATOM 2094 O O . ALA A 1 269 ? -2.737 -42.179 -15.964 1.00 24.58 269 ALA A O 1
ATOM 2095 N N . ALA A 1 270 ? -4.825 -41.358 -16.322 1.00 24.55 270 ALA A N 1
ATOM 2096 C CA . ALA A 1 270 ? -5.597 -41.957 -15.201 1.00 24.55 270 ALA A CA 1
ATOM 2097 C C . ALA A 1 270 ? -5.044 -41.855 -13.745 1.00 24.55 270 ALA A C 1
ATOM 2099 O O . ALA A 1 270 ? -3.852 -41.811 -13.510 1.00 24.55 270 ALA A O 1
ATOM 2100 N N . ALA A 1 271 ? -5.805 -41.892 -12.648 1.00 24.56 271 ALA A N 1
ATOM 2101 C CA . ALA A 1 271 ? -7.222 -41.752 -12.338 1.00 24.56 271 ALA A CA 1
ATOM 2102 C C . ALA A 1 271 ? -7.373 -41.687 -10.791 1.00 24.56 271 ALA A C 1
ATOM 2104 O O . ALA A 1 271 ? -6.596 -42.291 -10.064 1.00 24.56 271 ALA A O 1
ATOM 2105 N N . THR A 1 272 ? -8.420 -40.990 -10.331 1.00 23.86 272 THR A N 1
ATOM 2106 C CA . THR A 1 272 ? -9.355 -41.325 -9.225 1.00 23.86 272 THR A CA 1
ATOM 2107 C C . THR A 1 272 ? -8.919 -41.705 -7.792 1.00 23.86 272 THR A C 1
ATOM 2109 O O . THR A 1 272 ? -8.115 -42.597 -7.568 1.00 23.86 272 THR A O 1
ATOM 2112 N N . SER A 1 273 ? -9.763 -41.208 -6.861 1.00 24.53 273 SER A N 1
ATOM 2113 C CA . SER A 1 273 ? -10.317 -41.879 -5.655 1.00 24.53 273 SER A CA 1
ATOM 2114 C C . SER A 1 273 ? -9.570 -41.661 -4.324 1.00 24.53 273 SER A C 1
ATOM 2116 O O . SER A 1 273 ? -8.506 -42.214 -4.102 1.00 24.53 273 SER A O 1
ATOM 2118 N N . ARG A 1 274 ? -10.048 -40.762 -3.444 1.00 25.05 274 ARG A N 1
ATOM 2119 C CA . ARG A 1 274 ? -11.143 -40.901 -2.438 1.00 25.05 274 ARG A CA 1
ATOM 2120 C C . ARG A 1 274 ? -10.742 -41.653 -1.148 1.00 25.05 274 ARG A C 1
ATOM 2122 O O . ARG A 1 274 ? -10.416 -42.828 -1.210 1.00 25.05 274 ARG A O 1
ATOM 2129 N N . ARG A 1 275 ? -11.015 -40.973 -0.014 1.00 26.19 275 ARG A N 1
ATOM 2130 C CA . ARG A 1 275 ? -11.494 -41.426 1.325 1.00 26.19 275 ARG A CA 1
ATOM 2131 C C . ARG A 1 275 ? -10.582 -41.133 2.534 1.00 26.19 275 ARG A C 1
ATOM 2133 O O . ARG A 1 275 ? -9.605 -41.822 2.782 1.00 26.19 275 ARG A O 1
ATOM 2140 N N . SER A 1 276 ? -11.028 -40.168 3.346 1.00 24.36 276 SER A N 1
ATOM 2141 C CA . SER A 1 276 ? -11.068 -40.218 4.829 1.00 24.36 276 SER A CA 1
ATOM 2142 C C . SER A 1 276 ? -12.113 -41.274 5.285 1.00 24.36 276 SER A C 1
ATOM 2144 O O . SER A 1 276 ? -12.846 -41.741 4.403 1.00 24.36 276 SER A O 1
ATOM 2146 N N . PRO A 1 277 ? -12.274 -41.680 6.573 1.00 38.66 277 PRO A N 1
ATOM 2147 C CA . PRO A 1 277 ? -12.269 -40.914 7.848 1.00 38.66 277 PRO A CA 1
ATOM 2148 C C . PRO A 1 277 ? -11.324 -41.562 8.904 1.00 38.66 277 PRO A C 1
ATOM 2150 O O . PRO A 1 277 ? -10.728 -42.588 8.619 1.00 38.66 277 PRO A O 1
ATOM 2153 N N . GLY A 1 278 ? -11.001 -41.065 10.103 1.00 24.86 278 GLY A N 1
ATOM 2154 C CA . GLY A 1 278 ? -11.700 -40.292 11.133 1.00 24.86 278 GLY A CA 1
ATOM 2155 C C . GLY A 1 278 ? -11.748 -41.145 12.419 1.00 24.86 278 GLY A C 1
ATOM 2156 O O . GLY A 1 278 ? -12.269 -42.249 12.360 1.00 24.86 278 GLY A O 1
ATOM 2157 N N . SER A 1 279 ? -11.186 -40.671 13.544 1.00 26.75 279 SER A N 1
ATOM 2158 C CA . SER A 1 279 ? -11.684 -40.874 14.930 1.00 26.75 279 SER A CA 1
ATOM 2159 C C . SER A 1 279 ? -10.618 -40.601 16.007 1.00 26.75 279 SER A C 1
ATOM 2161 O O . SER A 1 279 ? -9.664 -41.351 16.178 1.00 26.75 279 SER A O 1
ATOM 2163 N N . SER A 1 280 ? -10.865 -39.523 16.755 1.00 25.16 280 SER A N 1
ATOM 2164 C CA . SER A 1 280 ? -10.843 -39.380 18.222 1.00 25.16 280 SER A CA 1
ATOM 2165 C C . SER A 1 280 ? -10.150 -40.447 19.092 1.00 25.16 280 SER A C 1
ATOM 2167 O O . SER A 1 280 ? -10.595 -41.591 19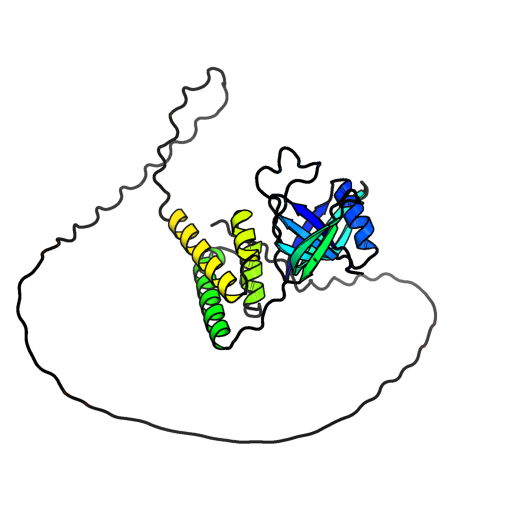.159 1.00 25.16 280 SER A O 1
ATOM 2169 N N . ALA A 1 281 ? -9.194 -39.997 19.914 1.00 28.64 281 ALA A N 1
ATOM 2170 C CA . ALA A 1 281 ? -9.010 -40.486 21.281 1.00 28.64 281 ALA A CA 1
ATOM 2171 C C . ALA A 1 281 ? -8.417 -39.375 22.171 1.00 28.64 281 ALA A C 1
ATOM 2173 O O . ALA A 1 281 ? -7.403 -38.755 21.858 1.00 28.64 281 ALA A O 1
ATOM 2174 N N . ARG A 1 282 ? -9.099 -39.122 23.288 1.00 25.73 282 ARG A N 1
ATOM 2175 C CA . ARG A 1 282 ? -8.811 -38.157 24.357 1.00 25.73 282 ARG A CA 1
ATOM 2176 C C . ARG A 1 282 ? -8.219 -38.934 25.536 1.00 25.73 282 ARG A C 1
ATOM 2178 O O . ARG A 1 282 ? -8.881 -39.873 25.950 1.00 25.73 282 ARG A O 1
ATOM 2185 N N . LEU A 1 283 ? -7.088 -38.513 26.129 1.00 28.41 283 LEU A N 1
ATOM 2186 C CA . LEU A 1 283 ? -6.764 -38.717 27.562 1.00 28.41 283 LEU A CA 1
ATOM 2187 C C . LEU A 1 283 ? -5.483 -37.969 28.021 1.00 28.41 283 LEU A C 1
ATOM 2189 O O . LEU A 1 283 ? -4.380 -38.259 27.587 1.00 28.41 283 LEU A O 1
ATOM 2193 N N . LYS A 1 284 ? -5.716 -36.999 28.920 1.00 26.41 284 LYS A N 1
ATOM 2194 C CA . LYS A 1 284 ? -5.002 -36.586 30.154 1.00 26.41 284 LYS A CA 1
ATOM 2195 C C . LYS A 1 284 ? -3.455 -36.499 30.236 1.00 26.41 284 LYS A C 1
ATOM 2197 O O . LYS A 1 284 ? -2.753 -37.495 30.280 1.00 26.41 284 LYS A O 1
ATOM 2202 N N . SER A 1 285 ? -3.014 -35.252 30.466 1.00 27.20 285 SER A N 1
ATOM 2203 C CA . SER A 1 285 ? -2.059 -34.739 31.482 1.00 27.20 285 SER A CA 1
ATOM 2204 C C . SER A 1 285 ? -0.795 -35.532 31.861 1.00 27.20 285 SER A C 1
ATOM 2206 O O . SER A 1 285 ? -0.887 -36.559 32.526 1.00 27.20 285 SER A O 1
ATOM 2208 N N . SER A 1 286 ? 0.383 -34.919 31.676 1.00 27.05 286 SER A N 1
ATOM 2209 C CA . SER A 1 286 ? 1.244 -34.358 32.750 1.00 27.05 286 SER A CA 1
ATOM 2210 C C . SER A 1 286 ? 2.702 -34.151 32.288 1.00 27.05 286 SER A C 1
ATOM 2212 O O . SER A 1 286 ? 3.273 -35.007 31.630 1.00 27.05 286 SER A O 1
ATOM 2214 N N . GLY A 1 287 ? 3.289 -33.011 32.683 1.00 23.88 287 GLY A N 1
ATOM 2215 C CA . GLY A 1 287 ? 4.702 -32.875 33.072 1.00 23.88 287 GLY A CA 1
ATOM 2216 C C . GLY A 1 287 ? 5.809 -32.832 32.004 1.00 23.88 287 GLY A C 1
ATOM 2217 O O . GLY A 1 287 ? 6.054 -33.799 31.298 1.00 23.88 287 GLY A O 1
ATOM 2218 N N . GLY A 1 288 ? 6.613 -31.761 32.044 1.00 25.28 288 GLY A N 1
ATOM 2219 C CA . GLY A 1 288 ? 8.060 -31.869 31.802 1.00 25.28 288 GLY A CA 1
ATOM 2220 C C . GLY A 1 288 ? 8.632 -31.030 30.660 1.00 25.28 288 GLY A C 1
ATOM 2221 O O . GLY A 1 288 ? 8.587 -31.419 29.499 1.00 25.28 288 GLY A O 1
ATOM 2222 N N . LEU A 1 289 ? 9.258 -29.909 31.031 1.00 31.73 289 LEU A N 1
ATOM 2223 C CA . LEU A 1 289 ? 10.166 -29.103 30.213 1.00 31.73 289 LEU A CA 1
ATOM 2224 C C . LEU A 1 289 ? 11.152 -29.963 29.404 1.00 31.73 289 LEU A C 1
ATOM 2226 O O . LEU A 1 289 ? 11.865 -30.783 29.978 1.00 31.73 289 LEU A O 1
ATOM 2230 N N . ARG A 1 290 ? 11.323 -29.637 28.117 1.00 29.25 290 ARG A N 1
ATOM 2231 C CA . ARG A 1 290 ? 12.633 -29.660 27.444 1.00 29.25 290 ARG A CA 1
ATOM 2232 C C . ARG A 1 290 ? 12.625 -28.758 26.211 1.00 29.25 290 ARG A C 1
ATOM 2234 O O . ARG A 1 290 ? 11.943 -29.014 25.225 1.00 29.25 290 ARG A O 1
ATOM 2241 N N . SER A 1 291 ? 13.430 -27.705 26.329 1.00 37.31 291 SER A N 1
ATOM 2242 C CA . SER A 1 291 ? 14.045 -26.899 25.274 1.00 37.31 291 SER A CA 1
ATOM 2243 C C . SER A 1 291 ? 14.133 -27.619 23.921 1.00 37.31 291 SER A C 1
ATOM 2245 O O . SER A 1 291 ? 14.868 -28.597 23.764 1.00 37.31 291 SER A O 1
ATOM 2247 N N . ARG A 1 292 ? 13.408 -27.094 22.928 1.00 30.59 292 ARG A N 1
ATOM 2248 C CA . ARG A 1 292 ? 13.703 -27.300 21.510 1.00 30.59 292 ARG A CA 1
ATOM 2249 C C . ARG A 1 292 ? 14.014 -25.945 20.896 1.00 30.59 292 ARG A C 1
ATOM 2251 O O . ARG A 1 292 ? 13.197 -25.031 20.923 1.00 30.59 292 ARG A O 1
ATOM 2258 N N . ARG A 1 293 ? 15.244 -25.853 20.397 1.00 32.25 293 ARG A N 1
ATOM 2259 C CA . ARG A 1 293 ? 15.797 -24.744 19.624 1.00 32.25 293 ARG A CA 1
ATOM 2260 C C . ARG A 1 293 ? 14.823 -24.415 18.496 1.00 32.25 293 ARG A C 1
ATOM 2262 O O . ARG A 1 293 ? 14.457 -25.308 17.733 1.00 32.25 293 ARG A O 1
ATOM 2269 N N . GLY A 1 294 ? 14.393 -23.158 18.446 1.00 30.23 294 GLY A N 1
ATOM 2270 C CA . GLY A 1 294 ? 13.578 -22.636 17.361 1.00 30.23 294 GLY A CA 1
ATOM 2271 C C . GLY A 1 294 ? 14.313 -22.820 16.040 1.00 30.23 294 GLY A C 1
ATOM 2272 O O . GLY A 1 294 ? 15.456 -22.396 15.885 1.00 30.23 294 GLY A O 1
ATOM 2273 N N . SER A 1 295 ? 13.655 -23.500 15.113 1.00 30.89 295 SER A N 1
ATOM 2274 C CA . SER A 1 295 ? 13.953 -23.437 13.689 1.00 30.89 295 SER A CA 1
ATOM 2275 C C . SER A 1 295 ? 13.907 -21.974 13.227 1.00 30.89 295 SER A C 1
ATOM 2277 O O . SER A 1 295 ? 12.964 -21.273 13.608 1.00 30.89 295 SER A O 1
ATOM 2279 N N . PRO A 1 296 ? 14.872 -21.495 12.424 1.00 32.56 296 PRO A N 1
ATOM 2280 C CA . PRO A 1 296 ? 14.812 -20.145 11.885 1.00 32.56 296 PRO A CA 1
ATOM 2281 C C . PRO A 1 296 ? 13.590 -20.013 10.967 1.00 32.56 296 PRO A C 1
ATOM 2283 O O . PRO A 1 296 ? 13.309 -20.891 10.150 1.00 32.56 296 PRO A O 1
ATOM 2286 N N . SER A 1 297 ? 12.841 -18.927 11.152 1.00 35.41 297 SER A N 1
ATOM 2287 C CA . SER A 1 297 ? 11.764 -18.506 10.253 1.00 35.41 297 SER A CA 1
ATOM 2288 C C . SER A 1 297 ? 12.326 -18.326 8.833 1.00 35.41 297 SER A C 1
ATOM 2290 O O . SER A 1 297 ? 13.363 -17.680 8.697 1.00 35.41 297 SER A O 1
ATOM 2292 N N . PRO A 1 298 ? 11.680 -18.846 7.771 1.00 31.94 298 PRO A N 1
ATOM 2293 C CA . PRO A 1 298 ? 12.196 -18.744 6.403 1.00 31.94 298 PRO A CA 1
ATOM 2294 C C . PRO A 1 298 ? 12.034 -17.356 5.757 1.00 31.94 298 PRO A C 1
ATOM 2296 O O . PRO A 1 298 ? 12.395 -17.191 4.597 1.00 31.94 298 PRO A O 1
ATOM 2299 N N . TYR A 1 299 ? 11.509 -16.361 6.477 1.00 38.69 299 TYR A N 1
ATOM 2300 C CA . TYR A 1 299 ? 11.294 -15.012 5.952 1.00 38.69 299 TYR A CA 1
ATOM 2301 C C . TYR A 1 299 ? 11.913 -13.980 6.884 1.00 38.69 299 TYR A C 1
ATOM 2303 O O . TYR A 1 299 ? 11.253 -13.397 7.745 1.00 38.69 299 TYR A O 1
ATOM 2311 N N . GLU A 1 300 ? 13.215 -13.786 6.713 1.00 34.09 300 GLU A N 1
ATOM 2312 C CA . GLU A 1 300 ? 13.894 -12.581 7.166 1.00 34.09 300 GLU A CA 1
ATOM 2313 C C . GLU A 1 300 ? 13.399 -11.427 6.273 1.00 34.09 300 GLU A C 1
ATOM 2315 O O . GLU A 1 300 ? 13.471 -11.542 5.044 1.00 34.09 300 GLU A O 1
ATOM 2320 N N . PRO A 1 301 ? 12.808 -10.353 6.829 1.00 36.38 301 PRO A N 1
ATOM 2321 C CA . PRO A 1 301 ? 12.377 -9.228 6.016 1.00 36.38 301 PRO A CA 1
ATOM 2322 C C . PRO A 1 301 ? 13.611 -8.644 5.331 1.00 36.38 301 PRO A C 1
ATOM 2324 O O . PRO A 1 301 ? 14.597 -8.326 5.994 1.00 36.38 301 PRO A O 1
ATOM 2327 N N . LEU A 1 302 ? 13.554 -8.516 4.003 1.00 38.22 302 LEU A N 1
ATOM 2328 C CA . LEU A 1 302 ? 14.546 -7.781 3.227 1.00 38.22 302 LEU A CA 1
ATOM 2329 C C . LEU A 1 302 ? 14.540 -6.329 3.731 1.00 38.22 302 LEU A C 1
ATOM 2331 O O . LEU A 1 302 ? 13.778 -5.488 3.262 1.00 38.22 302 LEU A O 1
ATOM 2335 N N . VAL A 1 303 ? 15.376 -6.024 4.721 1.00 35.62 303 VAL A N 1
ATOM 2336 C CA . VAL A 1 303 ? 15.668 -4.648 5.115 1.00 35.62 303 VAL A CA 1
ATOM 2337 C C . VAL A 1 303 ? 16.637 -4.112 4.067 1.00 35.62 303 VAL A C 1
ATOM 2339 O O . VAL A 1 303 ? 17.848 -4.060 4.266 1.00 35.62 303 VAL A O 1
ATOM 2342 N N . MET A 1 304 ? 16.097 -3.766 2.899 1.00 36.78 304 MET A N 1
ATOM 2343 C CA . MET A 1 304 ? 16.831 -3.055 1.860 1.00 36.78 304 MET A CA 1
ATOM 2344 C C . MET A 1 304 ? 17.054 -1.621 2.352 1.00 36.78 304 MET A C 1
ATOM 2346 O O . MET A 1 304 ? 16.268 -0.720 2.090 1.00 36.78 304 MET A O 1
ATOM 2350 N N . LYS A 1 305 ? 18.135 -1.394 3.102 1.00 30.44 305 LYS A N 1
ATOM 2351 C CA . LYS A 1 305 ? 18.698 -0.049 3.264 1.00 30.44 305 LYS A CA 1
ATOM 2352 C C . LYS A 1 305 ? 19.513 0.272 2.013 1.00 30.44 305 LYS A C 1
ATOM 2354 O O . LYS A 1 305 ? 20.738 0.272 2.047 1.00 30.44 305 LYS A O 1
ATOM 2359 N N . CYS A 1 306 ? 18.831 0.495 0.894 1.00 29.19 306 CYS A N 1
ATOM 2360 C CA . CYS A 1 306 ? 19.457 1.090 -0.280 1.00 29.19 306 CYS A CA 1
ATOM 2361 C C . CYS A 1 306 ? 19.364 2.609 -0.132 1.00 29.19 306 CYS A C 1
ATOM 2363 O O . CYS A 1 306 ? 18.363 3.207 -0.509 1.00 29.19 306 CYS A O 1
ATOM 2365 N N . ALA A 1 307 ? 20.399 3.215 0.453 1.00 30.39 307 ALA A N 1
ATOM 2366 C CA . ALA A 1 307 ? 20.672 4.625 0.213 1.00 30.39 307 ALA A CA 1
ATOM 2367 C C . ALA A 1 307 ? 21.218 4.723 -1.220 1.00 30.39 307 ALA A C 1
ATOM 2369 O O . ALA A 1 307 ? 22.302 4.199 -1.492 1.00 30.39 307 ALA A O 1
ATOM 2370 N N . LEU A 1 308 ? 20.421 5.282 -2.133 1.00 32.66 308 LEU A N 1
ATOM 2371 C CA . LEU A 1 308 ? 20.886 5.727 -3.449 1.00 32.66 308 LEU A CA 1
ATOM 2372 C C . LEU A 1 308 ? 21.461 7.140 -3.335 1.00 32.66 308 LEU A C 1
ATOM 2374 O O . LEU A 1 308 ? 20.889 7.939 -2.562 1.00 32.66 308 LEU A O 1
#

Radius of gyration: 29.57 Å; Cα contacts (8 Å, |Δi|>4): 348; chains: 1; bounding box: 63×79×91 Å

Nearest PDB structures (foldseek):
  3ljc-assembly1_A  TM=8.569E-01  e=4.694E-15  Escherichia coli K-12
  7cr9-assembly1_B  TM=8.249E-01  e=9.559E-15  Meiothermus taiwanensis
  7cr9-assembly1_A  TM=8.248E-01  e=1.286E-14  Meiothermus taiwanensis
  7p6u-assembly1_C  TM=8.515E-01  e=9.647E-14  Thermus thermophilus
  6vbk-assembly1_A  TM=7.637E-01  e=2.855E-11  Mycobacterium tuberculosis

Solvent-accessible surface area (backbone atoms only — not comparable to full-atom values): 19982 Å² total; per-residue (Å²): 129,83,72,66,41,40,42,53,71,33,76,74,50,71,60,37,43,79,35,79,48,77,46,79,38,73,53,69,44,56,40,50,48,50,57,59,30,68,76,62,88,26,52,37,29,35,22,32,42,38,89,82,29,82,89,35,66,90,64,80,48,61,60,49,55,58,32,18,33,21,38,53,80,39,79,43,78,43,98,91,64,34,35,45,36,30,32,33,22,62,40,37,28,34,62,76,47,81,47,78,92,54,87,39,46,28,22,38,64,46,78,50,72,79,69,84,72,53,75,70,49,46,55,52,38,51,53,41,50,54,50,50,52,59,72,41,39,68,64,28,76,78,48,91,62,72,83,62,87,85,59,49,74,65,52,48,49,30,43,49,58,57,51,42,89,61,56,50,67,58,39,46,58,46,70,66,35,86,38,69,53,56,28,37,50,52,51,48,54,53,49,53,52,52,54,49,44,71,75,57,63,77,88,69,77,76,75,76,86,68,78,78,73,91,76,77,92,80,71,82,79,79,77,79,80,78,81,78,78,82,78,79,80,77,80,82,79,80,86,79,82,87,82,90,81,86,83,90,83,87,87,82,90,83,86,87,78,90,80,92,84,85,88,79,92,85,83,90,78,89,79,86,85,92,82,86,87,89,83,90,86,87,83,82,91,80,88,81,93,75,93,71,83,77,76,80,74,94,73,75,78,84,79,56,81,57,85,127

pLDDT: mean 72.42, std 27.98, range [22.98, 98.31]

Foldseek 3Di:
DQDWAFEDEDAFAAAFAQAKDKDKFDDPQVLVVQVVLVVDQQKHWYWHFDPPCPVPVQHQGDTDQKGFIWHFPDWDQDPVSIIITMTHTHFMWGFDAWDDPGSTIIGRIHTQDADDDDPVLVVLLVVLVVLVCVLCVVVVVPDVDDDDPPDDSRNVLSLCLRQDPDTSVLSVVLSPDNHSSVSSVSVSVVSVVVVVCVVPPPPDPDDPPDPDDPDDPDDDDDPDDPDDPDDPDDPDPDDDDDDDDDDDDDDDDDDDDDDDDDDDDDDDDDDDDDDDDDDDDDDDDDDDDDDDDDDDDPDDDRNPPDPD

Sequence (308 aa):
MSDLLPLFPLPNVVLFPNVFLPLHIFEPRYREMVADTAASDRMIGMALLRPGWERDYEGRPPIYPIGCSGVMTHVERLPDGRYNIVLRGLERFRILEEDHERSYRRAVVEPLHETALSRDDRDVVRSHRTRLETMLAPAIIGGDAKIPSAMSDEDLVNALAQYLDLEPLEKQALLEQPCLRSRAASLVELLEMKIMIARDPPDLPDPPDLPGLPGCRACPARPARPARPARPARPALHCSRSKRGGPATTPLRCASASRTRSATMSGCAAATSRRSPGSSARLKSSGGLRSRRGSPSPYEPLVMKCAL

Mean predicted aligned error: 17.01 Å